Protein AF-A0A352XJC5-F1 (afdb_monomer_lite)

Foldseek 3Di:
DVVLVVLLVQLLVQWDDDPLKIAGPPDPDAQPVRHGGIDNDSVLSSQVSSCCSVVVDDDLVDQGLSVLVSCLPPNLPVDDLDPVVLVVLVVLLVVPVVVQDDPVSQVLLQVLLCVQPNGDPDDVVDDDPSVVSSVSVNSSLVPDDSLLSSLQCLCCVPLVHRNSLSSCCSVVVDDLVRSLCSSCVVDDPPDPVSVVSVNSSVSSVVSSPDDD

pLDDT: mean 85.29, std 9.36, range [51.88, 94.75]

Secondary structure (DSSP, 8-state):
-HHHHHHHHHHHHTEEEETTEEEETT---B-TTS-B-EES-HHHHHHHHHHHHHHSS--TTS-SHHHHHHIIIIITTTS---HHHHHHHHHHHHHHTTT---HHHHHHHHHHHHHHTSS-S--TT----HHHHHHHHHHHHHHS-HHHHHHHHHHHHHH---HHHHHHHHTTSS-HHHHHHHHHTTSPTT-HHHHHHHHHHHHHHHHTT---

Structure (mmCIF, N/CA/C/O backbone):
data_AF-A0A352XJC5-F1
#
_entry.id   AF-A0A352XJC5-F1
#
loop_
_atom_site.group_PDB
_atom_site.id
_atom_site.type_symbol
_atom_site.label_atom_id
_atom_site.label_alt_id
_atom_site.label_comp_id
_atom_site.label_asym_id
_atom_site.label_entity_id
_atom_site.label_seq_id
_atom_site.pdbx_PDB_ins_code
_atom_site.Cartn_x
_atom_site.Cartn_y
_atom_site.Cartn_z
_atom_site.occupancy
_atom_site.B_iso_or_equiv
_atom_site.auth_seq_id
_atom_site.auth_comp_id
_atom_site.auth_asym_id
_atom_site.auth_atom_id
_atom_site.pdbx_PDB_model_num
ATOM 1 N N . MET A 1 1 ? -6.240 -13.655 24.987 1.00 60.62 1 MET A N 1
ATOM 2 C CA . MET A 1 1 ? -7.526 -14.212 24.496 1.00 60.62 1 MET A CA 1
ATOM 3 C C . MET A 1 1 ? -8.765 -13.514 25.071 1.00 60.62 1 MET A C 1
ATOM 5 O O . MET A 1 1 ? -9.579 -13.054 24.283 1.00 60.62 1 MET A O 1
ATOM 9 N N . ARG A 1 2 ? -8.951 -13.415 26.403 1.00 67.94 2 ARG A N 1
ATOM 10 C CA . ARG A 1 2 ? -10.097 -12.676 26.988 1.00 67.94 2 ARG A CA 1
ATOM 11 C C . ARG A 1 2 ? -9.982 -11.159 26.783 1.00 67.94 2 ARG A C 1
ATOM 13 O O . ARG A 1 2 ? -10.934 -10.546 26.322 1.00 67.94 2 ARG A O 1
ATOM 20 N N . GLU A 1 3 ? -8.801 -10.597 27.031 1.00 77.25 3 GLU A N 1
ATOM 21 C CA . GLU A 1 3 ? -8.524 -9.166 26.822 1.00 77.25 3 GLU A CA 1
ATOM 22 C C . GLU A 1 3 ? -8.639 -8.757 25.344 1.00 77.25 3 GLU A C 1
ATOM 24 O O . GLU A 1 3 ? -9.270 -7.752 25.039 1.00 77.25 3 GLU A O 1
ATOM 29 N N . ASP A 1 4 ? -8.131 -9.568 24.409 1.00 79.06 4 ASP A N 1
ATOM 30 C CA . ASP A 1 4 ? -8.225 -9.282 22.964 1.00 79.06 4 ASP A CA 1
ATOM 31 C C . ASP A 1 4 ? -9.678 -9.206 22.482 1.00 79.06 4 ASP A C 1
ATOM 33 O O . ASP A 1 4 ? -10.045 -8.338 21.688 1.00 79.06 4 ASP A O 1
ATOM 37 N N . ARG A 1 5 ? -10.530 -10.099 23.002 1.00 84.94 5 ARG A N 1
ATOM 38 C CA . ARG A 1 5 ? -11.965 -10.093 22.720 1.00 84.94 5 ARG A CA 1
ATOM 39 C C . ARG A 1 5 ? -12.640 -8.849 23.294 1.00 84.94 5 ARG A C 1
ATOM 41 O O . ARG A 1 5 ? -13.434 -8.226 22.595 1.00 84.94 5 ARG A O 1
ATOM 48 N N . GLU A 1 6 ? -12.312 -8.472 24.526 1.00 87.75 6 GLU A N 1
ATOM 49 C CA . GLU A 1 6 ? -12.838 -7.259 25.163 1.00 87.75 6 GLU A CA 1
ATOM 50 C C . GLU A 1 6 ? -12.407 -5.993 24.399 1.00 87.75 6 GLU A C 1
ATOM 52 O O . GLU A 1 6 ? -13.222 -5.095 24.172 1.00 87.75 6 GLU A O 1
ATOM 57 N N . PHE A 1 7 ? -11.160 -5.933 23.916 1.00 88.00 7 PHE A N 1
ATOM 58 C CA . PHE A 1 7 ? -10.689 -4.846 23.055 1.00 88.00 7 PHE A CA 1
ATOM 59 C C . PHE A 1 7 ? -11.434 -4.793 21.723 1.00 88.00 7 PHE A C 1
ATOM 61 O O . PHE A 1 7 ? -11.822 -3.706 21.295 1.00 88.00 7 PHE A O 1
ATOM 68 N N . LEU A 1 8 ? -11.679 -5.941 21.088 1.00 86.69 8 LEU A N 1
ATOM 69 C CA . LEU A 1 8 ? -12.423 -6.012 19.833 1.00 86.69 8 LEU A CA 1
ATOM 70 C C . LEU A 1 8 ? -13.890 -5.593 20.007 1.00 86.69 8 LEU A C 1
ATOM 72 O O . LEU A 1 8 ? -14.404 -4.807 19.215 1.00 86.69 8 LEU A O 1
ATOM 76 N N . GLU A 1 9 ? -14.566 -6.070 21.052 1.00 91.38 9 GLU A N 1
ATOM 77 C CA . GLU A 1 9 ? -15.949 -5.683 21.364 1.00 91.38 9 GLU A CA 1
ATOM 78 C C . GLU A 1 9 ? -16.052 -4.177 21.650 1.00 91.38 9 GLU A C 1
ATOM 80 O O . GLU A 1 9 ? -16.958 -3.500 21.154 1.00 91.38 9 GLU A O 1
ATOM 85 N N . LYS A 1 10 ? -15.071 -3.619 22.369 1.00 90.94 10 LYS A N 1
ATOM 86 C CA . LYS A 1 10 ? -14.973 -2.176 22.603 1.00 90.94 10 LYS A CA 1
ATOM 87 C C . LYS A 1 10 ? -14.666 -1.392 21.323 1.00 90.94 10 LYS A C 1
ATOM 89 O O . LYS A 1 10 ? -15.205 -0.307 21.152 1.00 90.94 10 LYS A O 1
ATOM 94 N N . ALA A 1 11 ? -13.835 -1.910 20.419 1.00 91.25 11 ALA A N 1
ATOM 95 C CA . ALA A 1 11 ? -13.551 -1.273 19.129 1.00 91.25 11 ALA A CA 1
ATOM 96 C C . ALA A 1 11 ? -14.817 -1.176 18.281 1.00 91.25 11 ALA A C 1
ATOM 98 O O . ALA A 1 11 ? -15.155 -0.110 17.771 1.00 91.25 11 ALA A O 1
ATOM 99 N N . ARG A 1 12 ? -15.566 -2.277 18.213 1.00 93.00 12 ARG A N 1
ATOM 100 C CA . ARG A 1 12 ? -16.828 -2.369 17.476 1.00 93.00 12 ARG A CA 1
ATOM 101 C C . ARG A 1 12 ? -17.885 -1.401 17.980 1.00 93.00 12 ARG A C 1
ATOM 103 O O . ARG A 1 12 ? -18.601 -0.827 17.168 1.00 93.00 12 ARG A O 1
ATOM 110 N N . SER A 1 13 ? -17.981 -1.191 19.293 1.00 92.62 13 SER A N 1
ATOM 111 C CA . SER A 1 13 ? -18.982 -0.277 19.857 1.00 92.62 13 SER A CA 1
ATOM 112 C C . SER A 1 13 ? -18.723 1.198 19.523 1.00 92.62 13 SER A C 1
ATOM 114 O O . SER A 1 13 ? -19.675 1.986 19.515 1.00 92.62 13 SER A O 1
ATOM 116 N N . LEU A 1 14 ? -17.474 1.557 19.189 1.00 91.19 14 LEU A N 1
ATOM 117 C CA . LEU A 1 14 ? -17.095 2.892 18.717 1.00 91.19 14 LEU A CA 1
ATOM 118 C C . LEU A 1 14 ? -17.485 3.152 17.258 1.00 91.19 14 LEU A C 1
ATOM 120 O O . LEU A 1 14 ? -17.514 4.311 16.856 1.00 91.19 14 LEU A O 1
ATOM 124 N N . VAL A 1 15 ? -17.755 2.119 16.459 1.00 93.62 15 VAL A N 1
ATOM 125 C CA . VAL A 1 15 ? -18.145 2.284 15.054 1.00 93.62 15 VAL A CA 1
ATOM 126 C C . VAL A 1 15 ? -19.659 2.448 14.973 1.00 93.62 15 VAL A C 1
ATOM 128 O O . VAL A 1 15 ? -20.417 1.571 15.390 1.00 93.62 15 VAL A O 1
ATOM 131 N N . LYS A 1 16 ? -20.105 3.579 14.432 1.00 93.06 16 LYS A N 1
ATOM 132 C CA . LYS A 1 16 ? -21.514 3.876 14.152 1.00 93.06 16 LYS A CA 1
ATOM 133 C C . LYS A 1 16 ? -21.761 3.900 12.661 1.00 93.06 16 LYS A C 1
ATOM 135 O O . LYS A 1 16 ? -20.820 3.923 11.874 1.00 93.06 16 LYS A O 1
ATOM 140 N N . GLU A 1 17 ? -23.032 3.894 12.304 1.00 93.94 17 GLU A N 1
ATOM 141 C CA . GLU A 1 17 ? -23.500 3.931 10.930 1.00 93.94 17 GLU A CA 1
ATOM 142 C C . GLU A 1 17 ? -24.535 5.042 10.775 1.00 93.94 17 GLU A C 1
ATOM 144 O O . GLU A 1 17 ? -25.412 5.207 11.624 1.00 93.94 17 GLU A O 1
ATOM 149 N N . GLU A 1 18 ? -24.412 5.805 9.697 1.00 91.56 18 GLU A N 1
ATOM 150 C CA . GLU A 1 18 ? -25.352 6.846 9.297 1.00 91.56 18 GLU A CA 1
ATOM 151 C C . GLU A 1 18 ? -25.374 6.906 7.767 1.00 91.56 18 GLU A C 1
ATOM 153 O O . GLU A 1 18 ? -24.331 7.068 7.137 1.00 91.56 18 GLU A O 1
ATOM 158 N N . ASN A 1 19 ? -26.556 6.752 7.160 1.00 89.19 19 ASN A N 1
ATOM 159 C CA . ASN A 1 19 ? -26.756 6.795 5.703 1.00 89.19 19 ASN A CA 1
ATOM 160 C C . ASN A 1 19 ? -25.828 5.855 4.898 1.00 89.19 19 ASN A C 1
ATOM 162 O O . ASN A 1 19 ? -25.325 6.241 3.847 1.00 89.19 19 ASN A O 1
ATOM 166 N N . GLY A 1 20 ? -25.575 4.637 5.393 1.00 87.75 20 GLY A N 1
ATOM 167 C CA . GLY A 1 20 ? -24.694 3.657 4.736 1.00 87.75 20 GLY A CA 1
ATOM 168 C C . GLY A 1 20 ? -23.192 3.917 4.911 1.00 87.75 20 GLY A C 1
ATOM 169 O O . GLY A 1 20 ? -22.376 3.143 4.421 1.00 87.75 20 GLY A O 1
ATOM 170 N N . MET A 1 21 ? -22.812 4.970 5.640 1.00 92.00 21 MET A N 1
ATOM 171 C CA . MET A 1 21 ? -21.423 5.280 5.972 1.00 92.00 21 MET A CA 1
ATOM 172 C C . MET A 1 21 ? -21.123 4.911 7.418 1.00 92.00 21 MET A C 1
ATOM 174 O O . MET A 1 21 ? -21.871 5.262 8.334 1.00 92.00 21 MET A O 1
ATOM 178 N N . HIS A 1 22 ? -19.983 4.260 7.642 1.00 93.56 22 HIS A N 1
ATOM 179 C CA . HIS A 1 22 ? -19.485 3.996 8.984 1.00 93.56 22 HIS A CA 1
ATOM 180 C C . HIS A 1 22 ? -18.520 5.082 9.435 1.00 93.56 22 HIS A C 1
ATOM 182 O O . HIS A 1 22 ? -17.698 5.557 8.655 1.00 93.56 22 HIS A O 1
ATOM 188 N N . PHE A 1 23 ? -18.567 5.438 10.714 1.00 92.88 23 PHE A N 1
ATOM 189 C CA . PHE A 1 23 ? -17.675 6.427 11.316 1.00 92.88 23 PHE A CA 1
ATOM 190 C C . PHE A 1 23 ? -17.377 6.092 12.777 1.00 92.88 23 PHE A C 1
ATOM 192 O O . PHE A 1 23 ? -18.089 5.321 13.418 1.00 92.88 23 PHE A O 1
ATOM 199 N N . LEU A 1 24 ? -16.332 6.705 13.331 1.00 88.94 24 LEU A N 1
ATOM 200 C CA . LEU A 1 24 ? -15.981 6.548 14.745 1.00 88.94 24 LEU A CA 1
ATOM 201 C C . LEU A 1 24 ? -16.699 7.579 15.630 1.00 88.94 24 LEU A C 1
ATOM 203 O O . LEU A 1 24 ? -16.545 8.789 15.444 1.00 88.94 24 LEU A O 1
ATOM 207 N N . GLU A 1 25 ? -17.448 7.096 16.622 1.00 79.56 25 GLU A N 1
ATOM 208 C CA . GLU A 1 25 ? -18.148 7.891 17.635 1.00 79.56 25 GLU A CA 1
ATOM 209 C C . GLU A 1 25 ? -17.172 8.702 18.505 1.00 79.56 25 GLU A C 1
ATOM 211 O O . GLU A 1 25 ? -16.076 8.252 18.855 1.00 79.56 25 GLU A O 1
ATOM 216 N N . GLY A 1 26 ? -17.580 9.923 18.870 1.00 66.94 26 GLY A N 1
ATOM 217 C CA . GLY A 1 26 ? -16.809 10.808 19.750 1.00 66.94 26 GLY A CA 1
ATOM 218 C C . GLY A 1 26 ? -15.626 11.526 19.086 1.00 66.94 26 GLY A C 1
ATOM 219 O O . GLY A 1 26 ? -14.734 12.009 19.784 1.00 66.94 26 GLY A O 1
ATOM 220 N N . ASN A 1 27 ? -15.569 11.595 17.752 1.00 57.62 27 ASN A N 1
ATOM 221 C CA . ASN A 1 27 ? -14.424 12.168 17.046 1.00 57.62 27 ASN A CA 1
ATOM 222 C C . ASN A 1 27 ? -14.504 13.692 16.835 1.00 57.62 27 ASN A C 1
ATOM 224 O O . ASN A 1 27 ? -15.182 14.183 15.939 1.00 57.62 27 ASN A O 1
ATOM 228 N N . VAL A 1 28 ? -13.655 14.409 17.579 1.00 60.97 28 VAL A N 1
ATOM 229 C CA . VAL A 1 28 ? -12.971 15.640 17.119 1.00 60.97 28 VAL A CA 1
ATOM 230 C C . VAL A 1 28 ? -11.763 15.288 16.221 1.00 60.97 28 VAL A C 1
ATOM 232 O O . VAL A 1 28 ? -11.196 16.151 15.557 1.00 60.97 28 VAL A O 1
ATOM 235 N N . LEU A 1 29 ? -11.356 14.011 16.191 1.00 71.38 29 LEU A N 1
ATOM 236 C CA . LEU A 1 29 ? -10.218 13.529 15.408 1.00 71.38 29 LEU A CA 1
ATOM 237 C C . LEU A 1 29 ? -10.531 13.562 13.913 1.00 71.38 29 LEU A C 1
ATOM 239 O O . LEU A 1 29 ? -11.513 12.980 13.448 1.00 71.38 29 LEU A O 1
ATOM 243 N N . LYS A 1 30 ? -9.647 14.233 13.184 1.00 84.31 30 LYS A N 1
ATOM 244 C CA . LYS A 1 30 ? -9.679 14.393 11.739 1.00 84.31 30 LYS A CA 1
ATOM 245 C C . LYS A 1 30 ? -8.407 13.808 11.139 1.00 84.31 30 LYS A C 1
ATOM 247 O O . LYS A 1 30 ? -7.395 13.680 11.833 1.00 84.31 30 LYS A O 1
ATOM 252 N N . THR A 1 31 ? -8.457 13.472 9.857 1.00 88.06 31 THR A N 1
ATOM 253 C CA . THR A 1 31 ? -7.236 13.251 9.076 1.00 88.06 31 THR A CA 1
ATOM 254 C C . THR A 1 31 ? -6.408 14.542 9.022 1.00 88.06 31 THR A C 1
ATOM 256 O O . THR A 1 31 ? -6.870 15.607 9.449 1.00 88.06 31 THR A O 1
ATOM 259 N N . GLN A 1 32 ? -5.179 14.481 8.506 1.00 83.44 32 GLN A N 1
ATOM 260 C CA . GLN A 1 32 ? -4.359 15.690 8.355 1.00 83.44 32 GLN A CA 1
ATOM 261 C C . GLN A 1 32 ? -5.012 16.711 7.414 1.00 83.44 32 GLN A C 1
ATOM 263 O O . GLN A 1 32 ? -4.927 17.909 7.672 1.00 83.44 32 GLN A O 1
ATOM 268 N N . GLY A 1 33 ? -5.741 16.243 6.397 1.00 83.69 33 GLY A N 1
ATOM 269 C CA . GLY A 1 33 ? -6.570 17.074 5.523 1.00 83.69 33 GLY A CA 1
ATOM 270 C C . GLY A 1 33 ? -7.836 17.635 6.182 1.00 83.69 33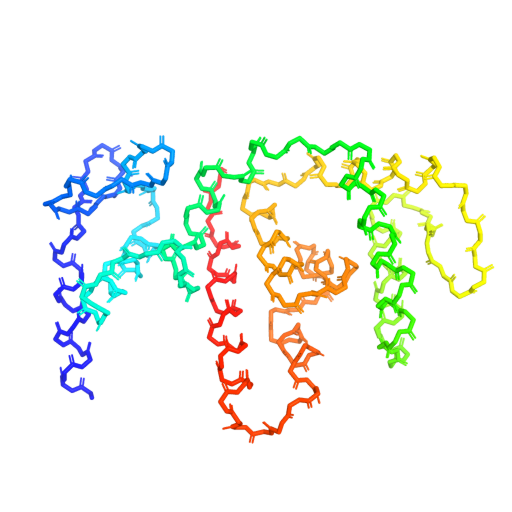 GLY A C 1
ATOM 271 O O . GLY A 1 33 ? -8.616 18.318 5.528 1.00 83.69 33 GLY A O 1
ATOM 272 N N . GLY A 1 34 ? -8.080 17.360 7.467 1.00 87.25 34 GLY A N 1
ATOM 273 C CA . GLY A 1 34 ? -9.252 17.857 8.184 1.00 87.25 34 GLY A CA 1
ATOM 274 C C . GLY A 1 34 ? -10.536 17.060 7.924 1.00 87.25 34 GLY A C 1
ATOM 275 O O . GLY A 1 34 ? -11.609 17.490 8.361 1.00 87.25 34 GLY A O 1
ATOM 276 N N . HIS A 1 35 ? -10.446 15.904 7.259 1.00 88.44 35 HIS A N 1
ATOM 277 C CA . HIS A 1 35 ? -11.595 15.053 6.963 1.00 88.44 35 HIS A CA 1
ATOM 278 C C . HIS A 1 35 ? -12.011 14.221 8.174 1.00 88.44 35 HIS A C 1
ATOM 280 O O . HIS A 1 35 ? -11.190 13.827 9.005 1.00 88.44 35 HIS A O 1
ATOM 286 N N . ARG A 1 36 ? -13.308 13.921 8.258 1.00 89.25 36 ARG A N 1
ATOM 287 C CA . ARG A 1 36 ? -13.828 12.939 9.210 1.00 89.25 36 ARG A CA 1
ATOM 288 C C . ARG A 1 36 ? -13.295 11.545 8.862 1.00 89.25 36 ARG A C 1
ATOM 290 O O . ARG A 1 36 ? -13.012 11.233 7.706 1.00 89.25 36 ARG A O 1
ATOM 297 N N . ILE A 1 37 ? -13.133 10.715 9.887 1.00 91.38 37 ILE A N 1
ATOM 298 C CA . ILE A 1 37 ? -12.771 9.304 9.726 1.00 91.38 37 ILE A CA 1
ATOM 299 C C . ILE A 1 37 ? -14.063 8.526 9.465 1.00 91.38 37 ILE A C 1
ATOM 301 O O . ILE A 1 37 ? -14.800 8.235 10.412 1.00 91.38 37 ILE A O 1
ATOM 305 N N . GLU A 1 38 ? -14.345 8.248 8.193 1.00 92.62 38 GLU A N 1
ATOM 306 C CA . GLU A 1 38 ? -15.551 7.557 7.740 1.00 92.62 38 GLU A CA 1
ATOM 307 C C . GLU A 1 38 ? -15.322 6.800 6.421 1.00 92.62 38 GLU A C 1
ATOM 309 O O . GLU A 1 38 ? -14.504 7.198 5.593 1.00 92.62 38 GLU A O 1
ATOM 314 N N . HIS A 1 39 ? -16.031 5.690 6.231 1.00 93.00 39 HIS A N 1
ATOM 315 C CA . HIS A 1 39 ? -15.963 4.842 5.037 1.00 93.00 39 HIS A CA 1
ATOM 316 C C . HIS A 1 39 ? -17.166 3.895 4.998 1.00 93.00 39 HIS A C 1
ATOM 318 O O . HIS A 1 39 ? -17.696 3.514 6.039 1.00 93.00 39 HIS A O 1
ATOM 324 N N . GLU A 1 40 ? -17.519 3.415 3.812 1.00 92.62 40 GLU A N 1
ATOM 325 C CA . GLU A 1 40 ? -18.505 2.340 3.609 1.00 92.62 40 GLU A CA 1
ATOM 326 C C . GLU A 1 40 ? -18.049 0.984 4.183 1.00 92.62 40 GLU A C 1
ATOM 328 O O . GLU A 1 40 ? -18.852 0.092 4.428 1.00 92.62 40 GLU A O 1
ATOM 333 N N . SER A 1 41 ? -16.747 0.807 4.444 1.00 92.31 41 SER A N 1
ATOM 334 C CA . SER A 1 41 ? -16.201 -0.463 4.924 1.00 92.31 41 SER A CA 1
ATOM 335 C C . SER A 1 41 ? -16.176 -0.468 6.441 1.00 92.31 41 SER A C 1
ATOM 337 O O . SER A 1 41 ? -15.269 0.084 7.070 1.00 92.31 41 SER A O 1
ATOM 339 N N . ARG A 1 42 ? -17.151 -1.146 7.048 1.00 91.88 42 ARG A N 1
ATOM 340 C CA . ARG A 1 42 ? -17.183 -1.349 8.500 1.00 91.88 42 ARG A CA 1
ATOM 341 C C . ARG A 1 42 ? -15.889 -1.964 9.026 1.00 91.88 42 ARG A C 1
ATOM 343 O O . ARG A 1 42 ? -15.391 -1.530 10.059 1.00 91.88 42 ARG A O 1
ATOM 350 N N . ALA A 1 43 ? -15.331 -2.939 8.307 1.00 91.06 43 ALA A N 1
ATOM 351 C CA . ALA A 1 43 ? -14.101 -3.624 8.698 1.00 91.06 43 ALA A CA 1
ATOM 352 C C . ALA A 1 43 ? -12.913 -2.656 8.814 1.00 91.06 43 ALA A C 1
ATOM 354 O O . ALA A 1 43 ? -12.147 -2.734 9.775 1.00 91.06 43 ALA A O 1
ATOM 355 N N . LEU A 1 44 ? -12.798 -1.697 7.889 1.00 92.94 44 LEU A N 1
ATOM 356 C CA . LEU A 1 44 ? -11.770 -0.658 7.945 1.00 92.94 44 LEU A CA 1
ATOM 357 C C . LEU A 1 44 ? -11.935 0.229 9.186 1.00 92.94 44 LEU A C 1
ATOM 359 O O . LEU A 1 44 ? -10.962 0.494 9.892 1.00 92.94 44 LEU A O 1
ATOM 363 N N . LEU A 1 45 ? -13.165 0.651 9.496 1.00 93.62 45 LEU A N 1
ATOM 364 C CA . LEU A 1 45 ? -13.425 1.475 10.679 1.00 93.62 45 LEU A CA 1
ATOM 365 C C . LEU A 1 45 ? -13.212 0.700 11.979 1.00 93.62 45 LEU A C 1
ATOM 367 O O . LEU A 1 45 ? -12.675 1.264 12.929 1.00 93.62 45 LEU A O 1
ATOM 371 N N . GLU A 1 46 ? -13.581 -0.580 12.029 1.00 92.81 46 GLU A N 1
ATOM 372 C CA . GLU A 1 46 ? -13.305 -1.451 13.175 1.00 92.81 46 GLU A CA 1
ATOM 373 C C . GLU A 1 46 ? -11.7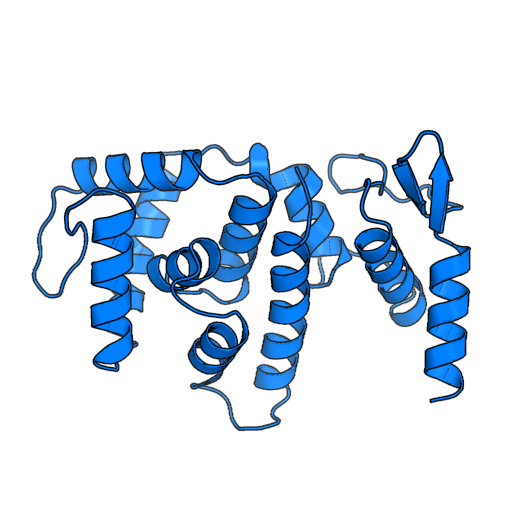97 -1.623 13.393 1.00 92.81 46 GLU A C 1
ATOM 375 O O . GLU A 1 46 ? -11.341 -1.542 14.533 1.00 92.81 46 GLU A O 1
ATOM 380 N N . ALA A 1 47 ? -11.008 -1.770 12.324 1.00 92.00 47 ALA A N 1
ATOM 381 C CA . ALA A 1 47 ? -9.551 -1.841 12.418 1.00 92.00 47 ALA A CA 1
ATOM 382 C C . ALA A 1 47 ? -8.947 -0.538 12.975 1.00 92.00 47 ALA A C 1
ATOM 384 O O . ALA A 1 47 ? -8.122 -0.578 13.890 1.00 92.00 47 ALA A O 1
ATOM 385 N N . ILE A 1 48 ? -9.399 0.628 12.497 1.00 93.00 48 ILE A N 1
ATOM 386 C CA . ILE A 1 48 ? -8.952 1.934 13.018 1.00 93.00 48 ILE A CA 1
ATOM 387 C C . ILE A 1 48 ? -9.401 2.130 14.477 1.00 93.00 48 ILE A C 1
ATOM 389 O O . ILE A 1 48 ? -8.638 2.634 15.304 1.00 93.00 48 ILE A O 1
ATOM 393 N N . ALA A 1 49 ? -10.624 1.719 14.830 1.00 92.31 49 ALA A N 1
ATOM 394 C CA . ALA A 1 49 ? -11.113 1.748 16.209 1.00 92.31 49 ALA A CA 1
ATOM 395 C C . ALA A 1 49 ? -10.256 0.872 17.129 1.00 92.31 49 ALA A C 1
ATOM 397 O O . ALA A 1 49 ? -9.948 1.264 18.257 1.00 92.31 49 ALA A O 1
ATOM 398 N N . PHE A 1 50 ? -9.864 -0.305 16.641 1.00 91.62 50 PHE A N 1
ATOM 399 C CA . PHE A 1 50 ? -9.019 -1.234 17.371 1.00 91.62 50 PHE A CA 1
ATOM 400 C C . PHE A 1 50 ? -7.636 -0.633 17.621 1.00 91.62 50 PHE A C 1
ATOM 402 O O . PHE A 1 50 ? -7.191 -0.615 18.768 1.00 91.62 50 PHE A O 1
ATOM 409 N N . GLU A 1 51 ? -7.004 -0.037 16.601 1.00 90.88 51 GLU A N 1
ATOM 410 C CA . GLU A 1 51 ? -5.754 0.716 16.773 1.00 90.88 51 GLU A CA 1
ATOM 411 C C . GLU A 1 51 ? -5.912 1.819 17.830 1.00 90.88 51 GLU A C 1
ATOM 413 O O . GLU A 1 51 ? -5.106 1.915 18.751 1.00 90.88 51 GLU A O 1
ATOM 418 N N . LYS A 1 52 ? -6.991 2.612 17.771 1.00 89.88 52 LYS A N 1
ATOM 419 C CA . LYS A 1 52 ? -7.257 3.688 18.744 1.00 89.88 52 LYS A CA 1
ATOM 420 C C . LYS A 1 52 ? -7.297 3.174 20.183 1.00 89.88 52 LYS A C 1
ATOM 422 O O . LYS A 1 52 ? -6.836 3.866 21.091 1.00 89.88 52 LYS A O 1
ATOM 427 N N . ILE A 1 53 ? -7.875 1.998 20.407 1.00 89.50 53 ILE A N 1
ATOM 428 C CA . ILE A 1 53 ? -8.005 1.408 21.741 1.00 89.50 53 ILE A CA 1
ATOM 429 C C . ILE A 1 53 ? -6.671 0.859 22.241 1.00 89.50 53 ILE A C 1
ATOM 431 O O . ILE A 1 53 ? -6.336 1.080 23.406 1.00 89.50 53 ILE A O 1
ATOM 435 N N . THR A 1 54 ? -5.915 0.177 21.382 1.00 87.69 54 THR A N 1
ATOM 436 C CA . THR A 1 54 ? -4.658 -0.476 21.767 1.00 87.69 54 THR A CA 1
ATOM 437 C C . THR A 1 54 ? -3.525 0.528 21.959 1.00 87.69 54 THR A C 1
ATOM 439 O O . THR A 1 54 ? -2.796 0.453 22.945 1.00 87.69 54 THR A O 1
ATOM 442 N N . THR A 1 55 ? -3.415 1.532 21.086 1.00 84.12 55 THR A N 1
ATOM 443 C CA . THR A 1 55 ? -2.355 2.555 21.153 1.00 84.12 55 THR A CA 1
ATOM 444 C C . THR A 1 55 ? -2.740 3.762 22.007 1.00 84.12 55 THR A C 1
ATOM 446 O O . THR A 1 55 ? -1.893 4.591 22.345 1.00 84.12 55 THR A O 1
ATOM 449 N N . LYS A 1 56 ? -4.029 3.895 22.354 1.00 80.69 56 LYS A N 1
ATOM 450 C CA . LYS A 1 56 ? -4.651 5.052 23.028 1.00 80.69 56 LYS A CA 1
ATOM 451 C C . LYS A 1 56 ? -4.573 6.369 22.241 1.00 80.69 56 LYS A C 1
ATOM 453 O O . LYS A 1 56 ? -5.127 7.369 22.705 1.00 80.69 56 LYS A O 1
ATOM 458 N N . ARG A 1 57 ? -3.895 6.413 21.086 1.00 80.62 57 ARG A N 1
ATOM 459 C CA . ARG A 1 57 ? -3.725 7.604 20.240 1.00 80.62 57 ARG A CA 1
ATOM 460 C C . ARG A 1 57 ? -3.538 7.214 18.777 1.00 80.62 57 ARG A C 1
ATOM 462 O O . ARG A 1 57 ? -2.558 6.570 18.428 1.00 80.62 57 ARG A O 1
ATOM 469 N N . LEU A 1 58 ? -4.422 7.716 17.920 1.00 87.12 58 LEU A N 1
ATOM 470 C CA . LEU A 1 58 ? -4.246 7.640 16.472 1.00 87.12 58 LEU A CA 1
ATOM 471 C C . LEU A 1 58 ? -3.237 8.694 16.009 1.00 87.12 58 LEU A C 1
ATOM 473 O O . LEU A 1 58 ? -3.328 9.861 16.396 1.00 87.12 58 LEU A O 1
ATOM 477 N N . SER A 1 59 ? -2.277 8.289 15.183 1.00 85.62 59 SER A N 1
ATOM 478 C CA . SER A 1 59 ? -1.242 9.176 14.656 1.00 85.62 59 SER A CA 1
ATOM 479 C C . SER A 1 59 ? -0.873 8.771 13.241 1.00 85.62 59 SER A C 1
ATOM 481 O O . SER A 1 59 ? -0.454 7.646 13.017 1.00 85.62 59 SER A O 1
ATOM 483 N N . ALA A 1 60 ? -0.929 9.714 12.302 1.00 85.25 60 ALA A N 1
ATOM 484 C CA . ALA A 1 60 ? -0.410 9.492 10.953 1.00 85.25 60 ALA A CA 1
ATOM 485 C C . ALA A 1 60 ? 1.134 9.446 10.903 1.00 85.25 60 ALA A C 1
ATOM 487 O O . ALA A 1 60 ? 1.700 9.123 9.867 1.00 85.25 60 ALA A O 1
ATOM 488 N N . LYS A 1 61 ? 1.824 9.789 12.006 1.00 83.00 61 LYS A N 1
ATOM 489 C CA . LYS A 1 61 ? 3.297 9.756 12.093 1.00 83.00 61 LYS A CA 1
ATOM 490 C C . LYS A 1 61 ? 3.855 8.361 12.362 1.00 83.00 61 LYS A C 1
ATOM 492 O O . LYS A 1 61 ? 5.028 8.129 12.099 1.00 83.00 61 LYS A O 1
ATOM 497 N N . TYR A 1 62 ? 3.049 7.482 12.952 1.00 83.06 62 TYR A N 1
ATOM 498 C CA . TYR A 1 62 ? 3.438 6.104 13.224 1.00 83.06 62 TYR A CA 1
ATOM 499 C C . TYR A 1 62 ? 2.679 5.211 12.265 1.00 83.06 62 TYR A C 1
ATOM 501 O O . TYR A 1 62 ? 1.487 5.421 12.051 1.00 83.06 62 TYR A O 1
ATOM 509 N N . PHE A 1 63 ? 3.378 4.247 11.677 1.00 82.75 63 PHE A N 1
ATOM 510 C CA . PHE A 1 63 ? 2.749 3.389 10.696 1.00 82.75 63 PHE A CA 1
ATOM 511 C C . PHE A 1 63 ? 1.728 2.461 11.361 1.00 82.75 63 PHE A C 1
ATOM 513 O O . PHE A 1 63 ? 2.057 1.684 12.258 1.00 82.75 63 PHE A O 1
ATOM 520 N N . GLY A 1 64 ? 0.484 2.570 10.911 1.00 88.81 64 GLY A N 1
ATOM 521 C CA . GLY A 1 64 ? -0.675 1.836 11.394 1.00 88.81 64 GLY A CA 1
ATOM 522 C C . GLY A 1 64 ? -1.798 1.865 10.361 1.00 88.81 64 GLY A C 1
ATOM 523 O O . GLY A 1 64 ? -1.672 2.463 9.285 1.00 88.81 64 GLY A O 1
ATOM 524 N N . ILE A 1 65 ? -2.932 1.253 10.685 1.00 91.94 65 ILE A N 1
ATOM 525 C CA . ILE A 1 65 ? -4.087 1.281 9.790 1.00 91.94 65 ILE A CA 1
ATOM 526 C C . ILE A 1 65 ? -4.653 2.700 9.659 1.00 91.94 65 ILE A C 1
ATOM 528 O O . ILE A 1 65 ? -5.102 3.091 8.582 1.00 91.94 65 ILE A O 1
ATOM 532 N N . PHE A 1 66 ? -4.565 3.524 10.709 1.00 92.19 66 PHE A N 1
ATOM 533 C CA . PHE A 1 66 ? -4.983 4.921 10.627 1.00 92.19 66 PHE A CA 1
ATOM 534 C C . PHE A 1 66 ? -4.097 5.754 9.696 1.00 92.19 66 PHE A C 1
ATOM 536 O O . PHE A 1 66 ? -4.624 6.556 8.923 1.00 92.19 66 PHE A O 1
ATOM 543 N N . SER A 1 67 ? -2.771 5.572 9.726 1.00 90.56 67 SER A N 1
ATOM 544 C CA . SER A 1 67 ? -1.882 6.277 8.794 1.00 90.56 67 SER A CA 1
ATOM 545 C C . SER A 1 67 ? -2.149 5.842 7.353 1.00 90.56 67 SER A C 1
ATOM 547 O O . SER A 1 67 ? -2.235 6.692 6.473 1.00 90.56 67 SER A O 1
ATOM 549 N N . ALA A 1 68 ? -2.372 4.543 7.122 1.00 92.25 68 ALA A N 1
ATOM 550 C CA . ALA A 1 68 ? -2.736 4.016 5.810 1.00 92.25 68 ALA A CA 1
ATOM 551 C C . ALA A 1 68 ? -4.088 4.567 5.316 1.00 92.25 68 ALA A C 1
ATOM 553 O O . ALA A 1 68 ? -4.215 4.960 4.157 1.00 92.25 68 ALA A O 1
ATOM 554 N N . TYR A 1 69 ? -5.077 4.701 6.207 1.00 93.38 69 TYR A N 1
ATOM 555 C CA . TYR A 1 69 ? -6.343 5.370 5.898 1.00 93.38 69 TYR A CA 1
ATOM 556 C C . TYR A 1 69 ? -6.143 6.850 5.550 1.00 93.38 69 TYR A C 1
ATOM 558 O O . TYR A 1 69 ? -6.774 7.348 4.622 1.00 93.38 69 TYR A O 1
ATOM 566 N N . CYS A 1 70 ? -5.248 7.559 6.246 1.00 91.69 70 CYS A N 1
ATOM 567 C CA . CYS A 1 70 ? -4.904 8.936 5.883 1.00 91.69 70 CYS A CA 1
ATOM 568 C C . CYS A 1 70 ? -4.302 9.002 4.473 1.00 91.69 70 CYS A C 1
ATOM 570 O O . CYS A 1 70 ? -4.682 9.881 3.704 1.00 91.69 70 CYS A O 1
ATOM 572 N N . THR A 1 71 ? -3.432 8.056 4.101 1.00 91.00 71 THR A N 1
ATOM 573 C CA . THR A 1 71 ? -2.915 7.949 2.728 1.00 91.00 71 THR A CA 1
ATOM 574 C C . THR A 1 71 ? -4.051 7.749 1.729 1.00 91.00 71 THR A C 1
ATOM 576 O O . THR A 1 71 ? -4.142 8.500 0.762 1.00 91.00 71 THR A O 1
ATOM 579 N N . TYR A 1 72 ? -4.957 6.805 1.983 1.00 92.38 72 TYR A N 1
ATOM 580 C CA . TYR A 1 72 ? -6.118 6.558 1.127 1.00 92.38 72 TYR A CA 1
ATOM 581 C C . TYR A 1 72 ? -7.006 7.796 0.960 1.00 92.38 72 TYR A C 1
ATOM 583 O O . TYR A 1 72 ? -7.401 8.146 -0.153 1.00 92.38 72 TYR A O 1
ATOM 591 N N . ARG A 1 73 ? -7.316 8.474 2.070 1.00 91.25 73 ARG A N 1
ATOM 592 C CA . ARG A 1 73 ? -8.278 9.576 2.099 1.00 91.25 73 ARG A CA 1
ATOM 593 C C . ARG A 1 73 ? -7.711 10.883 1.554 1.00 91.25 73 ARG A C 1
ATOM 595 O O . ARG A 1 73 ? -8.404 11.563 0.803 1.00 91.25 73 ARG A O 1
ATOM 602 N N . ASP A 1 74 ? -6.495 11.237 1.958 1.00 87.81 74 ASP A N 1
ATOM 603 C CA . ASP A 1 74 ? -5.932 12.570 1.728 1.00 87.81 74 ASP A CA 1
ATOM 604 C C . ASP A 1 74 ? -4.876 12.585 0.616 1.00 87.81 74 ASP A C 1
ATOM 606 O O . ASP A 1 74 ? -4.671 13.626 -0.006 1.00 87.81 74 ASP A O 1
ATOM 610 N N . PHE A 1 75 ? -4.190 11.464 0.363 1.00 82.31 75 PHE A N 1
ATOM 611 C CA . PHE A 1 75 ? -2.976 11.444 -0.461 1.00 82.31 75 PHE A CA 1
ATOM 612 C C . PHE A 1 75 ? -3.147 10.723 -1.803 1.00 82.31 75 PHE A C 1
ATOM 614 O O . PHE A 1 75 ? -2.716 11.231 -2.832 1.00 82.31 75 PHE A O 1
ATOM 621 N N . ALA A 1 76 ? -3.831 9.577 -1.826 1.00 76.25 76 ALA A N 1
ATOM 622 C CA . ALA A 1 76 ? -3.842 8.668 -2.972 1.00 76.25 76 ALA A CA 1
ATOM 623 C C . ALA A 1 76 ? -4.294 9.316 -4.289 1.00 76.25 76 ALA A C 1
ATOM 625 O O . ALA A 1 76 ? -3.792 8.948 -5.345 1.00 76.25 76 ALA A O 1
ATOM 626 N N . LEU A 1 77 ? -5.203 10.294 -4.245 1.00 70.75 77 LEU A N 1
ATOM 627 C CA . LEU A 1 77 ? -5.628 11.042 -5.436 1.00 70.75 77 LEU A CA 1
ATOM 628 C C . LEU A 1 77 ? -5.078 12.468 -5.522 1.00 70.75 77 LEU A C 1
ATOM 630 O O . LEU A 1 77 ? -5.228 13.092 -6.566 1.00 70.75 77 LEU A O 1
ATOM 634 N N . SER A 1 78 ? -4.466 12.989 -4.458 1.00 66.81 78 SER A N 1
ATOM 635 C CA . SER A 1 78 ? -3.909 14.347 -4.455 1.00 66.81 78 SER A CA 1
ATOM 636 C C . SER A 1 78 ? -2.466 14.394 -4.946 1.00 66.81 78 SER A C 1
ATOM 638 O O . SER A 1 78 ? -1.998 15.454 -5.351 1.00 66.81 78 SER A O 1
ATOM 640 N N . THR A 1 79 ? -1.753 13.263 -4.950 1.00 66.06 79 THR A N 1
ATOM 641 C CA . THR A 1 79 ? -0.422 13.194 -5.552 1.00 66.06 79 THR A CA 1
ATOM 642 C C . THR A 1 79 ? -0.543 13.384 -7.062 1.00 66.06 79 THR A C 1
ATOM 644 O O . THR A 1 79 ? -1.061 12.520 -7.769 1.00 66.06 79 THR A O 1
ATOM 647 N N . GLU A 1 80 ? -0.055 14.497 -7.590 1.00 73.75 80 GLU A N 1
ATOM 648 C CA . GLU A 1 80 ? 0.155 14.620 -9.030 1.00 73.75 80 GLU A CA 1
ATOM 649 C C . GLU A 1 80 ? 1.311 13.697 -9.442 1.00 73.75 80 GLU A C 1
ATOM 651 O O . GLU A 1 80 ? 2.361 13.671 -8.795 1.00 73.75 80 GLU A O 1
ATOM 656 N N . LEU A 1 81 ? 1.124 12.915 -10.511 1.00 80.12 81 LEU A N 1
ATOM 657 C CA . LEU A 1 81 ? 2.195 12.120 -11.126 1.00 80.12 81 LEU A CA 1
ATOM 658 C C . LEU A 1 81 ? 3.102 13.052 -11.934 1.00 80.12 81 LEU A C 1
ATOM 660 O O . LEU A 1 81 ? 3.100 13.034 -13.161 1.00 80.12 81 LEU A O 1
ATOM 664 N N . THR A 1 82 ? 3.817 13.930 -11.237 1.00 84.81 82 THR A N 1
ATOM 665 C CA . THR A 1 82 ? 4.753 14.854 -11.875 1.00 84.81 82 THR A CA 1
ATOM 666 C C . THR A 1 82 ? 5.918 14.087 -12.493 1.00 84.81 82 THR A C 1
ATOM 668 O O . THR A 1 82 ? 6.264 12.988 -12.049 1.00 84.81 82 THR A O 1
ATOM 671 N N . ASP A 1 83 ? 6.574 14.696 -13.480 1.00 85.00 83 ASP A N 1
ATOM 672 C CA . ASP A 1 83 ? 7.776 14.134 -14.101 1.00 85.00 83 ASP A CA 1
ATOM 673 C C . ASP A 1 83 ? 8.851 13.766 -13.070 1.00 85.00 83 ASP A C 1
ATOM 675 O O . ASP A 1 83 ? 9.494 12.732 -13.209 1.00 85.00 83 ASP A O 1
ATOM 679 N N . VAL A 1 84 ? 8.990 14.560 -12.001 1.00 86.06 84 VAL A N 1
ATOM 680 C CA . VAL A 1 84 ? 9.943 14.303 -10.910 1.00 86.06 84 VAL A CA 1
ATOM 681 C C . VAL A 1 84 ? 9.619 12.994 -10.190 1.00 86.06 84 VAL A C 1
ATOM 683 O O . VAL A 1 84 ? 10.501 12.161 -10.011 1.00 86.06 84 VAL A O 1
ATOM 686 N N . VAL A 1 85 ? 8.352 12.778 -9.824 1.00 85.69 85 VAL A N 1
ATOM 687 C CA . VAL A 1 85 ? 7.917 11.545 -9.145 1.00 85.69 85 VAL A CA 1
ATOM 688 C C . VAL A 1 85 ? 8.114 10.330 -10.050 1.00 85.69 85 VAL A C 1
ATOM 690 O O . VAL A 1 85 ? 8.569 9.279 -9.601 1.00 85.69 85 VAL A O 1
ATOM 693 N N . LEU A 1 86 ? 7.784 10.458 -11.335 1.00 87.56 86 LEU A N 1
ATOM 694 C CA . LEU A 1 86 ? 7.956 9.371 -12.296 1.00 87.56 86 LEU A CA 1
ATOM 695 C C . LEU A 1 86 ? 9.436 9.044 -12.517 1.00 87.56 86 LEU A C 1
ATOM 697 O O . LEU A 1 86 ? 9.794 7.870 -12.570 1.00 87.56 86 LEU A O 1
ATOM 701 N N . ASP A 1 87 ? 10.298 10.056 -12.588 1.00 85.88 87 ASP A N 1
ATOM 702 C CA . ASP A 1 87 ? 11.743 9.866 -12.700 1.00 85.88 87 ASP A CA 1
ATOM 703 C C . ASP A 1 87 ? 12.317 9.181 -11.458 1.00 85.88 87 ASP A C 1
ATOM 705 O O . ASP A 1 87 ? 13.104 8.246 -11.589 1.00 85.88 87 ASP A O 1
ATOM 709 N N . GLU A 1 88 ? 11.878 9.560 -10.256 1.00 86.38 88 GLU A N 1
ATOM 710 C CA . GLU A 1 88 ? 12.261 8.870 -9.021 1.00 86.38 88 GLU A CA 1
ATOM 711 C C . GLU A 1 88 ? 11.851 7.390 -9.053 1.00 86.38 88 GLU A C 1
ATOM 713 O O . GLU A 1 88 ? 12.664 6.511 -8.756 1.00 86.38 88 GLU A O 1
ATOM 718 N N . LEU A 1 89 ? 10.625 7.078 -9.488 1.00 86.19 89 LEU A N 1
ATOM 719 C CA . LEU A 1 89 ? 10.174 5.693 -9.648 1.00 86.19 89 LEU A CA 1
ATOM 720 C C . LEU A 1 89 ? 11.027 4.932 -10.679 1.00 86.19 89 LEU A C 1
ATOM 722 O O . LEU A 1 89 ? 11.437 3.798 -10.415 1.00 86.19 89 LEU A O 1
ATOM 726 N N . LEU A 1 90 ? 11.364 5.552 -11.811 1.00 83.69 90 LEU A N 1
ATOM 727 C CA . LEU A 1 90 ? 12.238 4.972 -12.836 1.00 83.69 90 LEU A CA 1
ATOM 728 C C . LEU A 1 90 ? 13.678 4.753 -12.345 1.00 83.69 90 LEU A C 1
ATOM 730 O O . LEU A 1 90 ? 14.310 3.756 -12.698 1.00 83.69 90 LEU A O 1
ATOM 734 N N . GLU A 1 91 ? 14.211 5.631 -11.500 1.00 80.50 91 GLU A N 1
ATOM 735 C CA . GLU A 1 91 ? 15.523 5.425 -10.884 1.00 80.50 91 GLU A CA 1
ATOM 736 C C . GLU A 1 91 ? 15.483 4.288 -9.856 1.00 80.50 91 GLU A C 1
ATOM 738 O O . GLU A 1 91 ? 16.360 3.415 -9.853 1.00 80.50 91 GLU A O 1
ATOM 743 N N . THR A 1 92 ? 14.425 4.199 -9.039 1.00 76.38 92 THR A N 1
ATOM 744 C CA . THR A 1 92 ? 14.267 3.058 -8.120 1.00 76.38 92 THR A CA 1
ATOM 745 C C . THR A 1 92 ? 14.146 1.731 -8.867 1.00 76.38 92 THR A C 1
ATOM 747 O O . THR A 1 92 ? 14.681 0.725 -8.394 1.00 76.38 92 THR A O 1
ATOM 750 N N . LEU A 1 93 ? 13.527 1.723 -10.054 1.00 75.19 93 LEU A N 1
ATOM 751 C CA . LEU A 1 93 ? 13.484 0.560 -10.938 1.00 75.19 93 LEU A CA 1
ATOM 752 C C . LEU A 1 93 ? 14.888 0.083 -11.313 1.00 75.19 93 LEU A C 1
ATOM 754 O O . LEU A 1 93 ? 15.170 -1.110 -11.183 1.00 75.19 93 LEU A O 1
ATOM 758 N N . LYS A 1 94 ? 15.778 0.990 -11.732 1.00 69.00 94 LYS A N 1
ATOM 759 C CA . LYS A 1 94 ? 17.157 0.649 -12.121 1.00 69.00 94 LYS A CA 1
ATOM 760 C C . LYS A 1 94 ? 17.957 0.069 -10.957 1.00 69.00 94 LYS A C 1
ATOM 762 O O . LYS A 1 94 ? 18.702 -0.891 -11.143 1.00 69.00 94 LYS A O 1
ATOM 767 N N . ILE A 1 95 ? 17.801 0.636 -9.763 1.00 62.94 95 ILE A N 1
ATOM 768 C CA . ILE A 1 95 ? 18.586 0.248 -8.585 1.00 62.94 95 ILE A CA 1
ATOM 769 C C . ILE A 1 95 ? 18.073 -1.070 -7.994 1.00 62.94 95 ILE A C 1
ATOM 771 O O . ILE A 1 95 ? 18.849 -1.992 -7.745 1.00 62.94 95 ILE A O 1
ATOM 775 N N . LYS A 1 96 ? 16.761 -1.177 -7.767 1.00 64.25 96 LYS A N 1
ATOM 776 C CA . LYS A 1 96 ? 16.177 -2.252 -6.951 1.00 64.25 96 LYS A CA 1
ATOM 777 C C . LYS A 1 96 ? 15.811 -3.484 -7.755 1.00 64.25 96 LYS A C 1
ATOM 779 O O . LYS A 1 96 ? 16.020 -4.597 -7.277 1.00 64.25 96 LYS A O 1
ATOM 784 N N . SER A 1 97 ? 15.338 -3.307 -8.987 1.00 57.38 97 SER A N 1
ATOM 785 C CA . SER A 1 97 ? 14.971 -4.451 -9.823 1.00 57.38 97 SER A CA 1
ATOM 786 C C . SER A 1 97 ? 16.199 -5.284 -10.184 1.00 57.38 97 SER A C 1
ATOM 788 O O . SER A 1 97 ? 16.058 -6.487 -10.337 1.00 57.38 97 SER A O 1
ATOM 790 N N . ASN A 1 98 ? 17.402 -4.695 -10.231 1.00 55.22 98 ASN A N 1
ATOM 791 C CA . ASN A 1 98 ? 18.670 -5.405 -10.453 1.00 55.22 98 ASN A CA 1
ATOM 792 C C . ASN A 1 98 ? 19.196 -6.153 -9.213 1.00 55.22 98 ASN A C 1
ATOM 794 O O . ASN A 1 98 ? 19.958 -7.106 -9.359 1.00 55.22 98 ASN A O 1
ATOM 798 N N . ALA A 1 99 ? 18.800 -5.744 -8.004 1.00 51.88 99 ALA A N 1
ATOM 799 C CA . ALA A 1 99 ? 19.347 -6.266 -6.751 1.00 51.88 99 ALA A CA 1
ATOM 800 C C . ALA A 1 99 ? 18.657 -7.552 -6.248 1.00 51.88 99 ALA A C 1
ATOM 802 O O . ALA A 1 99 ? 19.211 -8.231 -5.391 1.00 51.88 99 ALA A O 1
ATOM 803 N N . HIS A 1 100 ? 17.454 -7.880 -6.734 1.00 54.31 100 HIS A N 1
ATOM 804 C CA . HIS A 1 100 ? 16.605 -8.959 -6.197 1.00 54.31 100 HIS A CA 1
ATOM 805 C C . HIS A 1 100 ? 16.135 -9.900 -7.307 1.00 54.31 100 HIS A C 1
ATOM 807 O O . HIS A 1 100 ? 14.989 -9.830 -7.744 1.00 54.31 100 HIS A O 1
ATOM 813 N N . GLN A 1 101 ? 17.015 -10.754 -7.831 1.00 59.34 101 GLN A N 1
ATOM 814 C CA . GLN A 1 101 ? 16.663 -11.534 -9.018 1.00 59.34 101 GLN A CA 1
ATOM 815 C C . GLN A 1 101 ? 16.908 -13.028 -8.843 1.00 59.34 101 GLN A C 1
ATOM 817 O O . GLN A 1 101 ? 17.838 -13.597 -9.416 1.00 59.34 101 GLN A O 1
ATOM 822 N N . SER A 1 102 ? 15.988 -13.683 -8.131 1.00 66.19 102 SER A N 1
ATOM 823 C CA . SER A 1 102 ? 15.648 -15.050 -8.519 1.00 66.19 102 SER A CA 1
ATOM 824 C C . SER A 1 102 ? 15.086 -15.015 -9.956 1.00 66.19 102 SER A C 1
ATOM 826 O O . SER A 1 102 ? 14.432 -14.035 -10.334 1.00 66.19 102 SER A O 1
ATOM 828 N N . PRO A 1 103 ? 15.332 -16.039 -10.792 1.00 65.75 103 PRO A N 1
ATOM 829 C CA . PRO A 1 103 ? 14.779 -16.092 -12.147 1.00 65.75 103 PRO A CA 1
ATOM 830 C C . PRO A 1 103 ? 13.256 -15.875 -12.194 1.00 65.75 103 PRO A C 1
ATOM 832 O O . PRO A 1 103 ? 12.778 -15.142 -13.052 1.00 65.75 103 PRO A O 1
ATOM 835 N N . GLY A 1 104 ? 12.515 -16.396 -11.208 1.00 79.94 104 GLY A N 1
ATOM 836 C CA . GLY A 1 104 ? 11.058 -16.245 -11.137 1.00 79.94 104 GLY A CA 1
ATOM 837 C C . GLY A 1 104 ? 10.570 -14.796 -11.003 1.00 79.94 104 GLY A C 1
ATOM 838 O O . GLY A 1 104 ? 9.586 -14.428 -11.640 1.00 79.94 104 GLY A O 1
ATOM 839 N N . LEU A 1 105 ? 11.274 -13.942 -10.247 1.00 79.31 105 LEU A N 1
ATOM 840 C CA . LEU A 1 105 ? 10.905 -12.523 -10.130 1.00 79.31 105 LEU A CA 1
ATOM 841 C C . LEU A 1 105 ? 11.110 -11.765 -11.446 1.00 79.31 105 LEU A C 1
ATOM 843 O O . LEU A 1 105 ? 10.311 -10.892 -11.781 1.00 79.31 105 LEU A O 1
ATOM 847 N N . ARG A 1 106 ? 12.148 -12.113 -12.219 1.00 81.00 106 ARG A N 1
ATOM 848 C CA . ARG A 1 106 ? 12.387 -11.498 -13.535 1.00 81.00 106 ARG A CA 1
ATOM 849 C C . ARG A 1 106 ? 11.253 -11.808 -14.503 1.00 81.00 106 ARG A C 1
ATOM 851 O O . ARG A 1 106 ? 10.724 -10.886 -15.116 1.00 81.00 106 ARG A O 1
ATOM 858 N N . ASP A 1 107 ? 10.877 -13.079 -14.608 1.00 86.00 107 ASP A N 1
ATOM 859 C CA . ASP A 1 107 ? 9.817 -13.520 -15.519 1.00 86.00 107 ASP A CA 1
ATOM 860 C C . ASP A 1 107 ? 8.473 -12.887 -15.140 1.00 86.00 107 ASP A C 1
ATOM 862 O O . ASP A 1 107 ? 7.712 -12.451 -16.003 1.00 86.00 107 ASP A O 1
ATOM 866 N N . MET A 1 108 ? 8.201 -12.756 -13.839 1.00 89.19 108 MET A N 1
ATOM 867 C CA . MET A 1 108 ? 7.034 -12.029 -13.346 1.00 89.19 108 MET A CA 1
ATOM 868 C C . MET A 1 108 ? 7.061 -10.554 -13.755 1.00 89.19 108 MET A C 1
ATOM 870 O O . MET A 1 108 ? 6.046 -10.041 -14.219 1.00 89.19 108 MET A O 1
ATOM 874 N N . PHE A 1 109 ? 8.200 -9.868 -13.626 1.00 87.19 109 PHE A N 1
ATOM 875 C CA . PHE A 1 109 ? 8.301 -8.470 -14.042 1.00 87.19 109 PHE A CA 1
ATOM 876 C C . PHE A 1 109 ? 8.056 -8.322 -15.540 1.00 87.19 109 PHE A C 1
ATOM 878 O O . PHE A 1 109 ? 7.280 -7.457 -15.918 1.00 87.19 109 PHE A O 1
ATOM 885 N N . VAL A 1 110 ? 8.622 -9.182 -16.391 1.00 87.31 110 VAL A N 1
ATOM 886 C CA . VAL A 1 110 ? 8.330 -9.169 -17.838 1.00 87.31 110 VAL A CA 1
ATOM 887 C C . VAL A 1 110 ? 6.827 -9.302 -18.094 1.00 87.31 110 VAL A C 1
ATOM 889 O O . VAL A 1 110 ? 6.253 -8.454 -18.772 1.00 87.31 110 VAL A O 1
ATOM 892 N N . ARG A 1 111 ? 6.161 -10.276 -17.461 1.00 90.75 111 ARG A N 1
ATOM 893 C CA . ARG A 1 111 ? 4.709 -10.479 -17.604 1.00 90.75 111 ARG A CA 1
ATOM 894 C C . ARG A 1 111 ? 3.879 -9.270 -17.167 1.00 90.75 111 ARG A C 1
ATOM 896 O O . ARG A 1 111 ? 2.869 -8.971 -17.796 1.00 90.75 111 ARG A O 1
ATOM 903 N N . VAL A 1 112 ? 4.289 -8.571 -16.106 1.00 91.94 112 VAL A N 1
ATOM 904 C CA . VAL A 1 112 ? 3.624 -7.335 -15.657 1.00 91.94 112 VAL A CA 1
ATOM 905 C C . VAL A 1 112 ? 3.761 -6.237 -16.709 1.00 91.94 112 VAL A C 1
ATOM 907 O O . VAL A 1 112 ? 2.780 -5.574 -17.025 1.00 91.94 112 VAL A O 1
ATOM 910 N N . GLN A 1 113 ? 4.952 -6.058 -17.282 1.00 90.88 113 GLN A N 1
ATOM 911 C CA . GLN A 1 113 ? 5.187 -5.048 -18.317 1.00 90.88 113 GLN A CA 1
ATOM 912 C C . GLN A 1 113 ? 4.373 -5.343 -19.590 1.00 90.88 113 GLN A C 1
ATOM 914 O O . GLN A 1 113 ? 3.677 -4.469 -20.107 1.00 90.88 113 GLN A O 1
ATOM 919 N N . GLU A 1 114 ? 4.380 -6.600 -20.042 1.00 90.81 114 GLU A N 1
ATOM 920 C CA . GLU A 1 114 ? 3.560 -7.060 -21.169 1.00 90.81 114 GLU A CA 1
ATOM 921 C C . GLU A 1 114 ? 2.064 -6.831 -20.922 1.00 90.81 114 GLU A C 1
ATOM 923 O O . GLU A 1 114 ? 1.347 -6.413 -21.827 1.00 90.81 114 GLU A O 1
ATOM 928 N N . HIS A 1 115 ? 1.591 -7.057 -19.695 1.00 91.94 115 HIS A N 1
ATOM 929 C CA . HIS A 1 115 ? 0.197 -6.824 -19.330 1.00 91.94 115 HIS A CA 1
ATOM 930 C C . HIS A 1 115 ? -0.187 -5.341 -19.339 1.00 91.94 115 HIS A C 1
ATOM 932 O O . HIS A 1 115 ? -1.279 -5.000 -19.787 1.00 91.94 115 HIS A O 1
ATOM 938 N N . LEU A 1 116 ? 0.686 -4.470 -18.832 1.00 90.50 116 LEU A N 1
ATOM 939 C CA . LEU A 1 116 ? 0.368 -3.056 -18.644 1.00 90.50 116 LEU A CA 1
ATOM 940 C C . LEU A 1 116 ? 0.501 -2.230 -19.926 1.00 90.50 116 LEU A C 1
ATOM 942 O O . LEU A 1 116 ? -0.281 -1.303 -20.127 1.00 90.50 116 LEU A O 1
ATOM 946 N N . TRP A 1 117 ? 1.470 -2.544 -20.787 1.00 87.50 117 TRP A N 1
ATOM 947 C CA . TRP A 1 117 ? 1.729 -1.757 -22.001 1.00 87.50 117 TRP A CA 1
ATOM 948 C C . TRP A 1 117 ? 2.171 -2.576 -23.223 1.00 87.50 117 TRP A C 1
ATOM 950 O O . TRP A 1 117 ? 2.251 -2.021 -24.314 1.00 87.50 117 TRP A O 1
ATOM 960 N N . GLY A 1 118 ? 2.393 -3.890 -23.100 1.00 86.25 118 GLY A N 1
ATOM 961 C CA . GLY A 1 118 ? 2.670 -4.767 -24.250 1.00 86.25 118 GLY A CA 1
ATOM 962 C C . GLY A 1 118 ? 4.122 -4.780 -24.741 1.00 86.25 118 GLY A C 1
ATOM 963 O O . GLY A 1 118 ? 4.415 -5.394 -25.766 1.00 86.25 118 GLY A O 1
ATOM 964 N N . HIS A 1 119 ? 5.040 -4.138 -24.019 1.00 85.06 119 HIS A N 1
ATOM 965 C CA . HIS A 1 119 ? 6.481 -4.137 -24.301 1.00 85.06 119 HIS A CA 1
ATOM 966 C C . HIS A 1 119 ? 7.295 -4.075 -23.005 1.00 85.06 119 HIS A C 1
ATOM 968 O O . HIS A 1 119 ? 6.747 -3.954 -21.920 1.00 85.06 119 HIS A O 1
ATOM 974 N N . GLU A 1 120 ? 8.619 -4.170 -23.074 1.00 84.56 120 GLU A N 1
ATOM 975 C CA . GLU A 1 120 ? 9.484 -4.013 -21.899 1.00 84.56 120 GLU A CA 1
ATOM 976 C C . GLU A 1 120 ? 9.992 -2.564 -21.830 1.00 84.56 120 GLU A C 1
ATOM 978 O O . GLU A 1 120 ? 10.537 -2.064 -22.813 1.00 84.56 120 GLU A O 1
ATOM 983 N N . ILE A 1 121 ? 9.850 -1.889 -20.683 1.00 79.00 121 ILE A N 1
ATOM 984 C CA . ILE A 1 121 ? 10.527 -0.604 -20.397 1.00 79.00 121 ILE A CA 1
ATOM 985 C C . ILE A 1 121 ? 11.769 -0.795 -19.520 1.00 79.00 121 ILE A C 1
ATOM 987 O O . ILE A 1 121 ? 12.599 0.104 -19.388 1.00 79.00 121 ILE A O 1
ATOM 991 N N . TRP A 1 122 ? 11.916 -1.985 -18.939 1.00 78.38 122 TRP A N 1
ATOM 992 C CA . TRP A 1 122 ? 13.062 -2.397 -18.150 1.00 78.38 122 TRP A CA 1
ATOM 993 C C . TRP A 1 122 ? 13.389 -3.873 -18.400 1.00 78.38 122 TRP A C 1
ATOM 995 O O . TRP A 1 122 ? 12.530 -4.750 -18.321 1.00 78.38 122 TRP A O 1
ATOM 1005 N N . ARG A 1 123 ? 14.673 -4.131 -18.651 1.00 72.19 123 ARG A N 1
ATOM 1006 C CA . ARG A 1 123 ? 15.339 -5.440 -18.650 1.00 72.19 123 ARG A CA 1
ATOM 1007 C C . ARG A 1 123 ? 16.840 -5.201 -18.510 1.00 72.19 123 ARG A C 1
ATOM 1009 O O . ARG A 1 123 ? 17.328 -4.115 -18.824 1.00 72.19 123 ARG A O 1
ATOM 1016 N N . ASN A 1 124 ? 17.593 -6.201 -18.050 1.00 65.56 124 ASN A N 1
ATOM 1017 C CA . ASN A 1 124 ? 19.055 -6.113 -17.982 1.00 65.56 124 ASN A CA 1
ATOM 1018 C C . ASN A 1 124 ? 19.641 -5.709 -19.347 1.00 65.56 124 ASN A C 1
ATOM 1020 O O . ASN A 1 124 ? 19.533 -6.458 -20.316 1.00 65.56 124 ASN A O 1
ATOM 1024 N N . GLY A 1 125 ? 20.263 -4.526 -19.405 1.00 62.25 125 GLY A N 1
ATOM 1025 C CA . GLY A 1 125 ? 20.869 -3.974 -20.621 1.00 62.25 125 GLY A CA 1
ATOM 1026 C C . GLY A 1 125 ? 19.893 -3.322 -21.610 1.00 62.25 125 GLY A C 1
ATOM 1027 O O . GLY A 1 125 ? 20.333 -2.876 -22.667 1.00 62.25 125 GLY A O 1
ATOM 1028 N N . LEU A 1 126 ? 18.598 -3.241 -21.290 1.00 67.00 126 LEU A N 1
ATOM 1029 C CA . LEU A 1 126 ? 17.613 -2.550 -22.119 1.00 67.00 126 LEU A CA 1
ATOM 1030 C C . LEU A 1 126 ? 17.679 -1.037 -21.876 1.00 67.00 126 LEU A C 1
ATOM 1032 O O . LEU A 1 126 ? 17.600 -0.571 -20.740 1.00 67.00 126 LEU A O 1
ATOM 1036 N N . LEU A 1 127 ? 17.800 -0.277 -22.963 1.00 62.94 127 LEU A N 1
ATOM 1037 C CA . LEU A 1 127 ? 17.804 1.185 -22.968 1.00 62.94 127 LEU A CA 1
ATOM 1038 C C . LEU A 1 127 ? 16.528 1.686 -23.650 1.00 62.94 127 LEU A C 1
ATOM 1040 O O . LEU A 1 127 ? 16.554 2.090 -24.811 1.00 62.94 127 LEU A O 1
ATOM 1044 N N . VAL A 1 128 ? 15.399 1.639 -22.943 1.00 68.38 128 VAL A N 1
ATOM 1045 C CA . VAL A 1 128 ? 14.197 2.349 -23.402 1.00 68.38 128 VAL A CA 1
ATOM 1046 C C . VAL A 1 128 ? 14.406 3.851 -23.190 1.00 68.38 128 VAL A C 1
ATOM 1048 O O . VAL A 1 128 ? 14.925 4.244 -22.140 1.00 68.38 128 VAL A O 1
ATOM 1051 N N . PRO A 1 129 ? 14.038 4.714 -24.158 1.00 79.38 129 PRO A N 1
ATOM 1052 C CA . PRO A 1 129 ? 14.109 6.157 -23.970 1.00 79.38 129 PRO A CA 1
ATOM 1053 C C . PRO A 1 129 ? 13.363 6.580 -22.701 1.00 79.38 129 PRO A C 1
ATOM 1055 O O . PRO A 1 129 ? 12.208 6.203 -22.511 1.00 79.38 129 PRO A O 1
ATOM 1058 N N . ALA A 1 130 ? 14.000 7.395 -21.855 1.00 78.38 130 ALA A N 1
ATOM 1059 C CA . ALA A 1 130 ? 13.430 7.809 -20.568 1.00 78.38 130 ALA A CA 1
ATOM 1060 C C . ALA A 1 130 ? 12.034 8.439 -20.714 1.00 78.38 130 ALA A C 1
ATOM 1062 O O . ALA A 1 130 ? 11.154 8.176 -19.902 1.00 78.38 130 ALA A O 1
ATOM 1063 N N . ALA A 1 131 ? 11.806 9.194 -21.793 1.00 84.31 131 ALA A N 1
ATOM 1064 C CA . ALA A 1 131 ? 10.504 9.780 -22.100 1.00 84.31 131 ALA A CA 1
ATOM 1065 C C . ALA A 1 131 ? 9.408 8.724 -22.337 1.00 84.31 131 ALA A C 1
ATOM 1067 O O . ALA A 1 131 ? 8.290 8.896 -21.861 1.00 84.31 131 ALA A O 1
ATOM 1068 N N . GLN A 1 132 ? 9.730 7.625 -23.028 1.00 86.12 132 GLN A N 1
ATOM 1069 C CA . GLN A 1 132 ? 8.776 6.543 -23.278 1.00 86.12 132 GLN A CA 1
ATOM 1070 C C . GLN A 1 132 ? 8.476 5.780 -21.984 1.00 86.12 132 GLN A C 1
ATOM 1072 O O . GLN A 1 132 ? 7.317 5.616 -21.627 1.00 86.12 132 GLN A O 1
ATOM 1077 N N . ALA A 1 133 ? 9.513 5.409 -21.226 1.00 85.00 133 ALA A N 1
ATOM 1078 C CA . ALA A 1 133 ? 9.336 4.717 -19.949 1.00 85.00 133 ALA A CA 1
ATOM 1079 C C . ALA A 1 133 ? 8.529 5.557 -18.940 1.00 85.00 133 ALA A C 1
ATOM 1081 O O . ALA A 1 133 ? 7.699 5.022 -18.207 1.00 85.00 133 ALA A O 1
ATOM 1082 N N . ARG A 1 134 ? 8.737 6.882 -18.934 1.00 88.62 134 ARG A N 1
ATOM 1083 C CA . ARG A 1 134 ? 7.955 7.827 -18.129 1.00 88.62 134 ARG A CA 1
ATOM 1084 C C . ARG A 1 134 ? 6.493 7.842 -18.555 1.00 88.62 134 ARG A C 1
ATOM 1086 O O . ARG A 1 134 ? 5.621 7.764 -17.696 1.00 88.62 134 ARG A O 1
ATOM 1093 N N . PHE A 1 135 ? 6.236 7.935 -19.858 1.00 89.12 135 PHE A N 1
ATOM 1094 C CA . PHE A 1 135 ? 4.883 7.924 -20.405 1.00 89.12 135 PHE A CA 1
ATOM 1095 C C . PHE A 1 135 ? 4.136 6.633 -20.043 1.00 89.12 135 PHE A C 1
ATOM 1097 O O . PHE A 1 135 ? 3.028 6.699 -19.514 1.00 89.12 135 PHE A O 1
ATOM 1104 N N . ASP A 1 136 ? 4.765 5.474 -20.249 1.00 89.75 136 ASP A N 1
ATOM 1105 C CA . ASP A 1 136 ? 4.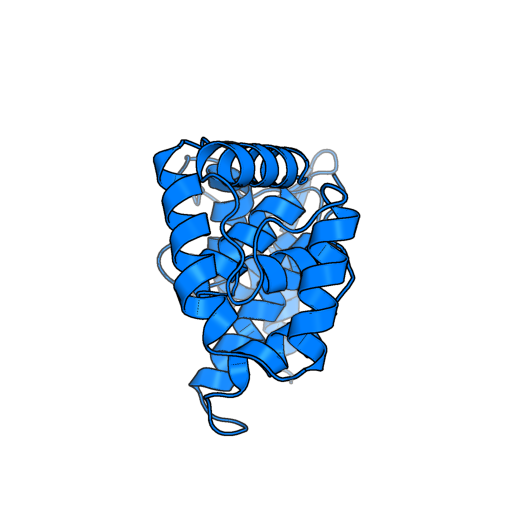160 4.169 -19.963 1.00 89.75 136 ASP A CA 1
ATOM 1106 C C . ASP A 1 136 ? 3.866 4.000 -18.465 1.00 89.75 136 ASP A C 1
ATOM 1108 O O . ASP A 1 136 ? 2.776 3.567 -18.081 1.00 89.75 136 ASP A O 1
ATOM 1112 N N . LEU A 1 137 ? 4.799 4.417 -17.600 1.00 88.56 137 LEU A N 1
ATOM 1113 C CA . LEU A 1 137 ? 4.596 4.378 -16.155 1.00 88.56 137 LEU A CA 1
ATOM 1114 C C . LEU A 1 137 ? 3.486 5.338 -15.708 1.00 88.56 137 LEU A C 1
ATOM 1116 O O . LEU A 1 137 ? 2.663 4.966 -14.873 1.00 88.56 137 LEU A O 1
ATOM 1120 N N . ALA A 1 138 ? 3.428 6.551 -16.262 1.00 89.88 138 ALA A N 1
ATOM 1121 C CA . ALA A 1 138 ? 2.362 7.505 -15.965 1.00 89.88 138 ALA A CA 1
ATOM 1122 C C . ALA A 1 138 ? 0.989 6.935 -16.333 1.00 89.88 138 ALA A C 1
ATOM 1124 O O . ALA A 1 138 ? 0.051 7.015 -15.536 1.00 89.88 138 ALA A O 1
ATOM 1125 N N . LEU A 1 139 ? 0.890 6.315 -17.512 1.00 88.94 139 LEU A N 1
ATOM 1126 C CA . LEU A 1 139 ? -0.333 5.677 -17.978 1.00 88.94 139 LEU A CA 1
ATOM 1127 C C . LEU A 1 139 ? -0.764 4.556 -17.025 1.00 88.94 139 LEU A C 1
ATOM 1129 O O . LEU A 1 139 ? -1.892 4.589 -16.533 1.00 88.94 139 LEU A O 1
ATOM 1133 N N . ALA A 1 140 ? 0.143 3.637 -16.680 1.00 89.19 140 ALA A N 1
ATOM 1134 C CA . ALA A 1 140 ? -0.143 2.557 -15.737 1.00 89.19 140 ALA A CA 1
ATOM 1135 C C . ALA A 1 140 ? -0.610 3.095 -14.375 1.00 89.19 140 ALA A C 1
ATOM 1137 O O . ALA A 1 140 ? -1.663 2.699 -13.877 1.00 89.19 140 ALA A O 1
ATOM 1138 N N . MET A 1 141 ? 0.111 4.065 -13.809 1.00 89.25 141 MET A N 1
ATOM 1139 C CA . MET A 1 141 ? -0.217 4.660 -12.512 1.00 89.25 141 MET A CA 1
ATOM 1140 C C . MET A 1 141 ? -1.549 5.421 -12.518 1.00 89.25 141 MET A C 1
ATOM 1142 O O . MET A 1 141 ? -2.251 5.421 -11.507 1.00 89.25 141 MET A O 1
ATOM 1146 N N . SER A 1 142 ? -1.914 6.053 -13.638 1.00 88.44 142 SER A N 1
ATOM 1147 C CA . SER A 1 142 ? -3.196 6.754 -13.787 1.00 88.44 142 SER A CA 1
ATOM 1148 C C . SER A 1 142 ? -4.400 5.819 -13.935 1.00 88.44 142 SER A C 1
ATOM 1150 O O . SER A 1 142 ? -5.520 6.233 -13.651 1.00 88.44 142 SER A O 1
ATOM 1152 N N . SER A 1 143 ? -4.175 4.567 -14.347 1.00 89.19 143 SER A N 1
ATOM 1153 C CA . SER A 1 143 ? -5.232 3.557 -14.485 1.00 89.19 143 SER A CA 1
ATOM 1154 C C . SER A 1 143 ? -5.633 2.898 -13.162 1.00 89.19 143 SER A C 1
ATOM 1156 O O . SER A 1 143 ? -6.662 2.227 -13.098 1.00 89.19 143 SER A O 1
ATOM 1158 N N . LEU A 1 144 ? -4.833 3.087 -12.107 1.00 90.88 144 LEU A N 1
ATOM 1159 C CA . LEU A 1 144 ? -5.078 2.487 -10.801 1.00 90.88 144 LEU A CA 1
ATOM 1160 C C . LEU A 1 144 ? -6.286 3.129 -10.114 1.00 90.88 144 LEU A C 1
ATOM 1162 O O . LEU A 1 144 ? -6.407 4.355 -10.050 1.00 90.88 144 LEU A O 1
ATOM 1166 N N . THR A 1 145 ? -7.131 2.292 -9.511 1.00 91.56 145 THR A N 1
ATOM 1167 C CA . THR A 1 145 ? -8.182 2.754 -8.594 1.00 91.56 145 THR A CA 1
ATOM 1168 C C . THR A 1 145 ? -7.566 3.439 -7.369 1.00 91.56 145 THR A C 1
ATOM 1170 O O . THR A 1 145 ? -6.361 3.316 -7.109 1.00 91.56 145 THR A O 1
ATOM 1173 N N . ARG A 1 146 ? -8.353 4.167 -6.564 1.00 90.81 146 ARG 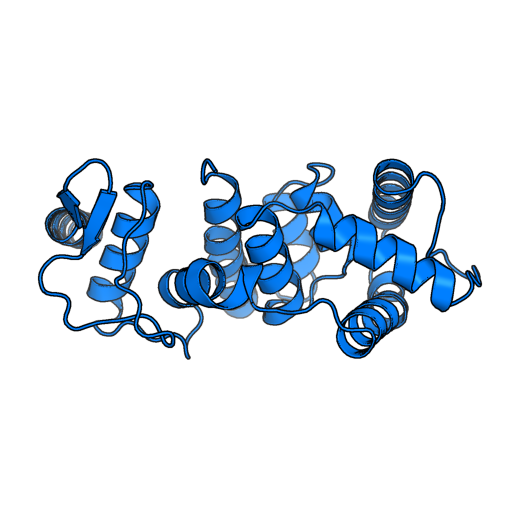A N 1
ATOM 1174 C CA . ARG A 1 146 ? -7.797 4.862 -5.386 1.00 90.81 146 ARG A CA 1
ATOM 1175 C C . ARG A 1 146 ? -7.175 3.859 -4.407 1.00 90.81 146 ARG A C 1
ATOM 1177 O O . ARG A 1 146 ? -6.116 4.129 -3.834 1.00 90.81 146 ARG A O 1
ATOM 1184 N N . SER A 1 147 ? -7.791 2.699 -4.248 1.00 92.19 147 SER A N 1
ATOM 1185 C CA . SER A 1 147 ? -7.354 1.609 -3.382 1.00 92.19 147 SER A CA 1
ATOM 1186 C C . SER A 1 147 ? -6.063 0.992 -3.896 1.00 92.19 147 SER A C 1
ATOM 1188 O O . SER A 1 147 ? -5.091 0.920 -3.147 1.00 92.19 147 SER A O 1
ATOM 1190 N N . GLN A 1 148 ? -5.987 0.668 -5.188 1.00 93.06 148 GLN A N 1
ATOM 1191 C CA . GLN A 1 148 ? -4.755 0.172 -5.809 1.00 93.06 148 GLN A CA 1
ATOM 1192 C C . GLN A 1 148 ? -3.615 1.189 -5.709 1.00 93.06 148 GLN A C 1
ATOM 1194 O O . GLN A 1 148 ? -2.481 0.847 -5.374 1.00 93.06 148 GLN A O 1
ATOM 1199 N N . ARG A 1 149 ? -3.913 2.472 -5.925 1.00 91.88 149 ARG A N 1
ATOM 1200 C CA . ARG A 1 149 ? -2.935 3.551 -5.794 1.00 91.88 149 ARG A CA 1
ATOM 1201 C C . ARG A 1 149 ? -2.451 3.718 -4.357 1.00 91.88 149 ARG A C 1
ATOM 1203 O O . ARG A 1 149 ? -1.261 3.922 -4.129 1.00 91.88 149 ARG A O 1
ATOM 1210 N N . THR A 1 150 ? -3.344 3.560 -3.385 1.00 92.56 150 THR A N 1
ATOM 1211 C CA . THR A 1 150 ? -2.987 3.514 -1.962 1.00 92.56 150 THR A CA 1
ATOM 1212 C C . THR A 1 150 ? -2.047 2.347 -1.688 1.00 92.56 150 THR A C 1
ATOM 1214 O O . THR A 1 150 ? -0.988 2.553 -1.103 1.00 92.56 150 THR A O 1
ATOM 1217 N N . GLN A 1 151 ? -2.381 1.142 -2.154 1.00 93.81 151 GLN A N 1
ATOM 1218 C CA . GLN A 1 151 ? -1.526 -0.036 -2.001 1.00 93.81 151 GLN A CA 1
ATOM 1219 C C . GLN A 1 151 ? -0.140 0.196 -2.601 1.00 93.81 151 GLN A C 1
ATOM 1221 O O . GLN A 1 151 ? 0.859 -0.088 -1.942 1.00 93.81 151 GLN A O 1
ATOM 1226 N N . PHE A 1 152 ? -0.065 0.778 -3.800 1.00 92.88 152 PHE A N 1
ATOM 1227 C CA . PHE A 1 152 ? 1.203 1.119 -4.438 1.00 92.88 152 PHE A CA 1
ATOM 1228 C C . PHE A 1 152 ? 2.038 2.066 -3.574 1.00 92.88 152 PHE A C 1
ATOM 1230 O O . PHE A 1 152 ? 3.199 1.776 -3.289 1.00 92.88 152 PHE A O 1
ATOM 1237 N N . ILE A 1 153 ? 1.448 3.186 -3.142 1.00 90.69 153 ILE A N 1
ATOM 1238 C CA . ILE A 1 153 ? 2.135 4.215 -2.350 1.00 90.69 153 ILE A CA 1
ATOM 1239 C C . ILE A 1 153 ? 2.643 3.625 -1.035 1.00 90.69 153 ILE A C 1
ATOM 1241 O O . ILE A 1 153 ? 3.773 3.895 -0.637 1.00 90.69 153 ILE A O 1
ATOM 1245 N N . LEU A 1 154 ? 1.835 2.795 -0.376 1.00 91.44 154 LEU A N 1
ATOM 1246 C CA . LEU A 1 154 ? 2.221 2.154 0.874 1.00 91.44 154 LEU A CA 1
ATOM 1247 C C . LEU A 1 154 ? 3.354 1.141 0.659 1.00 91.44 154 LEU A C 1
ATOM 1249 O O . LEU A 1 154 ? 4.363 1.216 1.353 1.00 91.44 154 LEU A O 1
ATOM 1253 N N . MET A 1 155 ? 3.249 0.248 -0.328 1.00 91.81 155 MET A N 1
ATOM 1254 C CA . MET A 1 155 ? 4.283 -0.757 -0.615 1.00 91.81 155 MET A CA 1
ATOM 1255 C C . MET A 1 155 ? 5.607 -0.128 -1.070 1.00 91.81 155 MET A C 1
ATOM 1257 O O . MET A 1 155 ? 6.683 -0.503 -0.597 1.00 91.81 155 MET A O 1
ATOM 1261 N N . ASN A 1 156 ? 5.549 0.837 -1.989 1.00 88.06 156 ASN A N 1
ATOM 1262 C CA . ASN A 1 156 ? 6.740 1.489 -2.522 1.00 88.06 156 ASN A CA 1
ATOM 1263 C C . ASN A 1 156 ? 7.351 2.471 -1.512 1.00 88.06 156 ASN A C 1
ATOM 1265 O O . ASN A 1 156 ? 8.560 2.439 -1.299 1.00 88.06 156 ASN A O 1
ATOM 1269 N N . GLY A 1 157 ? 6.530 3.293 -0.855 1.00 83.50 157 GLY A N 1
ATOM 1270 C CA . GLY A 1 157 ? 6.991 4.314 0.082 1.00 83.50 157 GLY A CA 1
ATOM 1271 C C . GLY A 1 157 ? 7.484 3.751 1.415 1.00 83.50 157 GLY A C 1
ATOM 1272 O O . GLY A 1 157 ? 8.515 4.195 1.911 1.00 83.50 157 GLY A O 1
ATOM 1273 N N . MET A 1 158 ? 6.790 2.761 1.989 1.00 82.81 158 MET A N 1
ATOM 1274 C CA . MET A 1 158 ? 7.128 2.241 3.324 1.00 82.81 158 MET A CA 1
ATOM 1275 C C . MET A 1 158 ? 8.193 1.153 3.284 1.00 82.81 158 MET A C 1
ATOM 1277 O O . MET A 1 158 ? 9.141 1.192 4.061 1.00 82.81 158 MET A O 1
ATOM 1281 N N . HIS A 1 159 ? 8.041 0.172 2.395 1.00 82.44 159 HIS A N 1
ATOM 1282 C CA . HIS A 1 159 ? 8.969 -0.961 2.320 1.00 82.44 159 HIS A CA 1
ATOM 1283 C C . HIS A 1 159 ? 10.077 -0.734 1.296 1.00 82.44 159 HIS A C 1
ATOM 1285 O O . HIS A 1 159 ? 10.975 -1.558 1.147 1.00 82.44 159 HIS A O 1
ATOM 1291 N N . GLY A 1 160 ? 10.008 0.360 0.531 1.00 78.19 160 GLY A N 1
ATOM 1292 C CA . GLY A 1 160 ? 10.887 0.526 -0.611 1.00 78.19 160 GLY A CA 1
ATOM 1293 C C . GLY A 1 160 ? 10.652 -0.54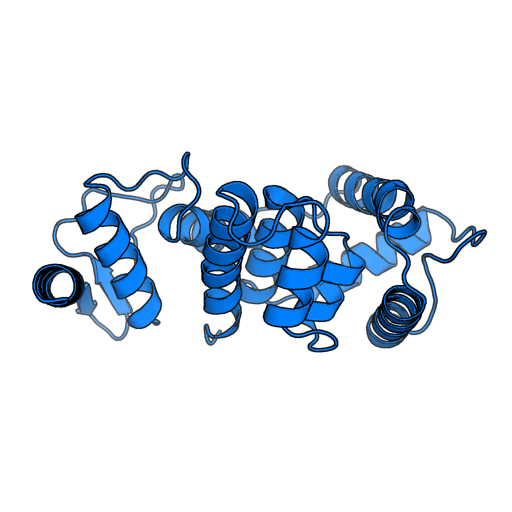6 -1.677 1.00 78.19 160 GLY A C 1
ATOM 1294 O O . GLY A 1 160 ? 11.603 -0.854 -2.397 1.00 78.19 160 GLY A O 1
ATOM 1295 N N . GLY A 1 161 ? 9.448 -1.126 -1.763 1.00 79.62 161 GLY A N 1
ATOM 1296 C CA . GLY A 1 161 ? 9.139 -2.228 -2.671 1.00 79.62 161 GLY A CA 1
ATOM 1297 C C . GLY A 1 161 ? 9.489 -1.891 -4.130 1.00 79.62 161 GLY A C 1
ATOM 1298 O O . GLY A 1 161 ? 9.176 -0.780 -4.580 1.00 79.62 161 GLY A O 1
ATOM 1299 N N . PRO A 1 162 ? 10.138 -2.805 -4.882 1.00 84.69 162 PRO A N 1
ATOM 1300 C CA . PRO A 1 162 ? 10.391 -2.608 -6.307 1.00 84.69 162 PRO A CA 1
ATOM 1301 C C . PRO A 1 162 ? 9.087 -2.315 -7.052 1.00 84.69 162 PRO A C 1
ATOM 1303 O O . PRO A 1 162 ? 8.094 -3.005 -6.840 1.00 84.69 162 PRO A O 1
ATOM 1306 N N . VAL A 1 163 ? 9.089 -1.324 -7.946 1.00 88.06 163 VAL A N 1
ATOM 1307 C CA . VAL A 1 163 ? 7.873 -0.858 -8.641 1.00 88.06 163 VAL A CA 1
ATOM 1308 C C . VAL A 1 163 ? 7.128 -2.009 -9.325 1.00 88.06 163 VAL A C 1
ATOM 1310 O O . VAL A 1 163 ? 5.925 -2.146 -9.127 1.00 88.06 163 VAL A O 1
ATOM 1313 N N . PHE A 1 164 ? 7.824 -2.895 -10.048 1.00 88.00 164 PHE A N 1
ATOM 1314 C CA . PHE A 1 164 ? 7.172 -4.049 -10.681 1.00 88.00 164 PHE A CA 1
ATOM 1315 C C . PHE A 1 164 ? 6.685 -5.103 -9.697 1.00 88.00 164 PHE A C 1
ATOM 1317 O O . PHE A 1 164 ? 5.718 -5.788 -10.000 1.00 88.00 164 PHE A O 1
ATOM 1324 N N . LEU A 1 165 ? 7.309 -5.229 -8.525 1.00 89.38 165 LEU A N 1
ATOM 1325 C CA . LEU A 1 165 ? 6.803 -6.117 -7.485 1.00 89.38 165 LEU A CA 1
ATOM 1326 C C . LEU A 1 165 ? 5.500 -5.553 -6.899 1.00 89.38 165 LEU A C 1
ATOM 1328 O O . LEU A 1 165 ? 4.527 -6.285 -6.768 1.00 89.38 165 LEU A O 1
ATOM 1332 N N . CYS A 1 166 ? 5.442 -4.245 -6.635 1.00 92.00 166 CYS A N 1
ATOM 1333 C CA . CYS A 1 166 ? 4.213 -3.576 -6.204 1.00 92.00 166 CYS A CA 1
ATOM 1334 C C . CYS A 1 166 ? 3.094 -3.721 -7.251 1.00 92.00 166 CYS A C 1
ATOM 1336 O O . CYS A 1 166 ? 1.965 -4.067 -6.907 1.00 92.00 166 CYS A O 1
ATOM 1338 N N . LEU A 1 167 ? 3.407 -3.495 -8.532 1.00 92.81 167 LEU A N 1
ATOM 1339 C CA . LEU A 1 167 ? 2.451 -3.657 -9.632 1.00 92.81 167 LEU A CA 1
ATOM 1340 C C . LEU A 1 167 ? 2.038 -5.124 -9.826 1.00 92.81 167 LEU A C 1
ATOM 1342 O O . LEU A 1 167 ? 0.867 -5.389 -10.080 1.00 92.81 167 LEU A O 1
ATOM 1346 N N . ALA A 1 168 ? 2.948 -6.084 -9.641 1.00 92.81 168 ALA A N 1
ATOM 1347 C CA . ALA A 1 168 ? 2.620 -7.508 -9.698 1.00 92.81 168 ALA A CA 1
ATOM 1348 C C . ALA A 1 168 ? 1.538 -7.877 -8.679 1.00 92.81 168 ALA A C 1
ATOM 1350 O O . ALA A 1 168 ? 0.606 -8.599 -9.021 1.00 92.81 168 ALA A O 1
ATOM 1351 N N . VAL A 1 169 ? 1.630 -7.350 -7.455 1.00 93.81 169 VAL A N 1
ATOM 1352 C CA . VAL A 1 169 ? 0.623 -7.581 -6.409 1.00 93.81 169 VAL A CA 1
ATOM 1353 C C . VAL A 1 169 ? -0.711 -6.944 -6.776 1.00 93.81 169 VAL A C 1
ATOM 1355 O O . VAL A 1 169 ? -1.746 -7.603 -6.743 1.00 93.81 169 VAL A O 1
ATOM 1358 N N . ILE A 1 170 ? -0.688 -5.673 -7.182 1.00 94.56 170 ILE A N 1
ATOM 1359 C CA . ILE A 1 170 ? -1.893 -4.904 -7.529 1.00 94.56 170 ILE A CA 1
ATOM 1360 C C . ILE A 1 170 ? -2.674 -5.541 -8.684 1.00 94.56 170 ILE A C 1
ATOM 1362 O O . ILE A 1 170 ? -3.904 -5.532 -8.674 1.00 94.56 170 ILE A O 1
ATOM 1366 N N . HIS A 1 171 ? -1.966 -6.110 -9.661 1.00 93.31 171 HIS A N 1
ATOM 1367 C CA . HIS A 1 171 ? -2.556 -6.766 -10.828 1.00 93.31 171 HIS A CA 1
ATOM 1368 C C . HIS A 1 171 ? -2.715 -8.290 -10.663 1.00 93.31 171 HIS A C 1
ATOM 1370 O O . HIS A 1 171 ? -3.084 -8.971 -11.617 1.00 93.31 171 HIS A O 1
ATOM 1376 N N . GLY A 1 172 ? -2.456 -8.842 -9.472 1.00 92.94 172 GLY A N 1
ATOM 1377 C CA . GLY A 1 172 ? -2.711 -10.253 -9.159 1.00 92.94 172 GLY A CA 1
ATOM 1378 C C . GLY A 1 172 ? -1.742 -11.260 -9.793 1.00 92.94 172 GLY A C 1
ATOM 1379 O O . GLY A 1 172 ? -2.051 -12.446 -9.863 1.00 92.94 172 GLY A O 1
ATOM 1380 N N . PHE A 1 173 ? -0.567 -10.820 -10.245 1.00 93.00 173 PHE A N 1
ATOM 1381 C CA . PHE A 1 173 ? 0.527 -11.709 -10.662 1.00 93.00 173 PHE A CA 1
ATOM 1382 C C . PHE A 1 173 ? 1.262 -12.338 -9.475 1.00 93.00 173 PHE A C 1
ATOM 1384 O O . PHE A 1 173 ? 1.969 -13.326 -9.659 1.00 93.00 173 PHE A O 1
ATOM 1391 N N . CYS A 1 174 ? 1.113 -11.742 -8.291 1.00 90.94 174 CYS A N 1
ATOM 1392 C CA . CYS A 1 174 ? 1.718 -12.152 -7.033 1.00 90.94 174 CYS A CA 1
ATOM 1393 C C . CYS A 1 174 ? 0.724 -11.894 -5.896 1.00 90.94 174 CYS A C 1
ATOM 1395 O O . CYS A 1 174 ? -0.009 -10.904 -5.906 1.00 90.94 174 CYS A O 1
ATOM 1397 N N . THR A 1 175 ? 0.672 -12.791 -4.923 1.00 92.69 175 THR A N 1
ATOM 1398 C CA . THR A 1 175 ? -0.137 -12.635 -3.714 1.00 92.69 175 THR A CA 1
ATOM 1399 C C . THR A 1 175 ? 0.543 -11.702 -2.711 1.00 92.69 175 THR A C 1
ATOM 1401 O O . THR A 1 175 ? 1.750 -11.465 -2.753 1.00 92.69 175 THR A O 1
ATOM 1404 N N . PHE A 1 176 ? -0.219 -11.187 -1.743 1.00 92.50 176 PHE A N 1
ATOM 1405 C CA . PHE A 1 176 ? 0.370 -10.428 -0.634 1.00 92.50 176 PHE A CA 1
ATOM 1406 C C . PHE A 1 176 ? 1.307 -11.275 0.240 1.00 92.50 176 PHE A C 1
ATOM 1408 O O . PHE A 1 176 ? 2.213 -10.722 0.859 1.00 92.50 176 PHE A O 1
ATOM 1415 N N . GLU A 1 177 ? 1.117 -12.593 0.287 1.00 92.06 177 GLU A N 1
ATOM 1416 C CA . GLU A 1 177 ? 1.998 -13.507 1.018 1.00 92.06 177 GLU A CA 1
ATOM 1417 C C . GLU A 1 177 ? 3.348 -13.650 0.308 1.00 92.06 177 GLU A C 1
ATOM 1419 O O . GLU A 1 177 ? 4.383 -13.368 0.905 1.00 92.06 177 GLU A O 1
ATOM 1424 N N . GLU A 1 178 ? 3.339 -13.915 -1.000 1.00 91.00 178 GLU A N 1
ATOM 1425 C CA . GLU A 1 178 ? 4.557 -13.943 -1.822 1.00 91.00 178 GLU A CA 1
ATOM 1426 C C . GLU A 1 178 ? 5.289 -12.590 -1.824 1.00 91.00 178 GLU A C 1
ATOM 1428 O O . GLU A 1 178 ? 6.519 -12.540 -1.766 1.00 91.00 178 GLU A O 1
ATOM 1433 N N . TYR A 1 179 ? 4.548 -11.476 -1.845 1.00 91.19 179 TYR A N 1
ATOM 1434 C CA . TYR A 1 179 ? 5.121 -10.142 -1.671 1.00 91.19 179 TYR A CA 1
ATOM 1435 C C . TYR A 1 179 ? 5.835 -10.006 -0.333 1.00 91.19 179 TYR A C 1
ATOM 1437 O O . TYR A 1 179 ? 6.974 -9.545 -0.300 1.00 91.19 179 TYR A O 1
ATOM 1445 N N . THR A 1 180 ? 5.164 -10.407 0.750 1.00 91.56 180 THR A N 1
ATOM 1446 C CA . THR A 1 180 ? 5.688 -10.337 2.117 1.00 91.56 180 THR A CA 1
ATOM 1447 C C . THR A 1 180 ? 6.989 -11.109 2.232 1.00 91.56 180 THR A C 1
ATOM 1449 O O . THR A 1 180 ? 7.968 -10.548 2.713 1.00 91.56 180 THR A O 1
ATOM 1452 N N . ASP A 1 181 ? 7.025 -12.341 1.728 1.00 89.19 181 ASP A N 1
ATOM 1453 C CA . ASP A 1 181 ? 8.223 -13.179 1.756 1.00 89.19 181 ASP A CA 1
ATOM 1454 C C . ASP A 1 181 ? 9.366 -12.568 0.930 1.00 89.19 181 ASP A C 1
ATOM 1456 O O . ASP A 1 181 ? 10.528 -12.598 1.338 1.00 89.19 181 ASP A O 1
ATOM 1460 N N . ALA A 1 182 ? 9.055 -11.948 -0.214 1.00 87.62 182 ALA A N 1
ATOM 1461 C CA . ALA A 1 182 ? 10.059 -11.288 -1.042 1.00 87.62 182 ALA A CA 1
ATOM 1462 C C . ALA A 1 182 ? 10.700 -10.077 -0.344 1.00 87.62 182 ALA A C 1
ATOM 1464 O O . ALA A 1 182 ? 11.911 -9.879 -0.456 1.00 87.62 182 ALA A O 1
ATOM 1465 N N . ILE A 1 183 ? 9.912 -9.265 0.366 1.00 87.81 183 ILE A N 1
ATOM 1466 C CA . ILE A 1 183 ? 10.431 -8.085 1.072 1.00 87.81 183 ILE A CA 1
ATOM 1467 C C . ILE A 1 183 ? 11.020 -8.417 2.447 1.00 87.81 183 ILE A C 1
ATOM 1469 O O . ILE A 1 183 ? 11.843 -7.649 2.943 1.00 87.81 183 ILE A O 1
ATOM 1473 N N . SER A 1 184 ? 10.629 -9.539 3.059 1.00 89.81 184 SER A N 1
ATOM 1474 C CA . SER A 1 184 ? 11.164 -9.9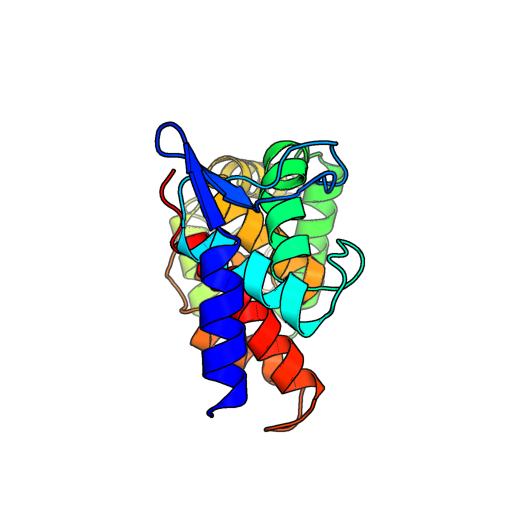76 4.348 1.00 89.81 184 SER A CA 1
ATOM 1475 C C . SER A 1 184 ? 12.424 -10.829 4.235 1.00 89.81 184 SER A C 1
ATOM 1477 O O . SER A 1 184 ? 13.127 -10.974 5.230 1.00 89.81 184 SER A O 1
ATOM 1479 N N . ALA A 1 185 ? 12.755 -11.334 3.041 1.00 87.12 185 ALA A N 1
ATOM 1480 C CA . ALA A 1 185 ? 13.927 -12.173 2.784 1.00 87.12 185 ALA A CA 1
ATOM 1481 C C . ALA A 1 185 ? 15.268 -11.679 3.384 1.00 87.12 185 ALA A C 1
ATOM 1483 O O . ALA A 1 185 ? 16.092 -12.525 3.734 1.00 87.12 185 ALA A O 1
ATOM 1484 N N . PRO A 1 186 ? 15.540 -10.362 3.516 1.00 87.94 186 PRO A N 1
ATOM 1485 C CA . PRO A 1 186 ? 16.757 -9.881 4.176 1.00 87.94 186 PRO A CA 1
ATOM 1486 C C . PRO A 1 186 ? 16.784 -10.048 5.706 1.00 87.94 186 PRO A C 1
ATOM 1488 O O . PRO A 1 186 ? 17.852 -9.902 6.302 1.00 87.94 186 PRO A O 1
ATOM 1491 N N . TYR A 1 187 ? 15.642 -10.290 6.351 1.00 89.94 187 TYR A N 1
ATOM 1492 C CA . TYR A 1 187 ? 15.509 -10.375 7.805 1.00 89.94 187 TYR A CA 1
ATOM 1493 C C . TYR A 1 187 ? 15.564 -11.822 8.303 1.00 89.94 187 TYR A C 1
ATOM 1495 O O . TYR A 1 187 ? 15.324 -12.778 7.567 1.00 89.94 187 TYR A O 1
ATOM 1503 N N . GLN A 1 188 ? 15.898 -11.990 9.583 1.00 92.56 188 GLN A N 1
ATOM 1504 C CA . GLN A 1 188 ? 15.845 -13.297 10.227 1.00 92.56 188 GLN A CA 1
ATOM 1505 C C . GLN A 1 188 ? 14.386 -13.695 10.477 1.00 92.56 188 GLN A C 1
ATOM 1507 O O . GLN A 1 188 ? 13.583 -12.859 10.884 1.00 92.56 188 GLN A O 1
ATOM 1512 N N . ALA A 1 189 ? 14.082 -14.983 10.303 1.00 91.75 189 ALA A N 1
ATOM 1513 C CA . ALA A 1 189 ? 12.780 -15.537 10.657 1.00 91.75 189 ALA A CA 1
ATOM 1514 C C . ALA A 1 189 ? 12.400 -15.204 12.115 1.00 91.75 189 ALA A C 1
ATOM 1516 O O . ALA A 1 189 ? 13.219 -15.353 13.028 1.00 91.75 189 ALA A O 1
ATOM 1517 N N . ASP A 1 190 ? 11.161 -14.761 12.306 1.00 90.75 190 ASP A N 1
ATOM 1518 C CA . ASP A 1 190 ? 10.555 -14.295 13.553 1.00 90.75 190 ASP A CA 1
ATOM 1519 C C . ASP A 1 190 ? 11.234 -13.067 14.188 1.00 90.75 190 ASP A C 1
ATOM 1521 O O . ASP A 1 190 ? 10.959 -12.745 15.349 1.00 90.75 190 ASP A O 1
ATOM 1525 N N . SER A 1 191 ? 12.088 -12.336 13.460 1.00 94.75 191 SER A N 1
ATOM 1526 C CA . SER A 1 191 ? 12.662 -11.086 13.971 1.00 94.75 191 SER A CA 1
ATOM 1527 C C . SER A 1 191 ? 11.610 -9.980 14.078 1.00 94.75 191 SER A C 1
ATOM 1529 O O . SER A 1 191 ? 10.554 -10.022 13.444 1.00 94.75 191 SER A O 1
ATOM 1531 N N . LEU A 1 192 ? 11.897 -8.952 14.882 1.00 93.62 192 LEU A N 1
ATOM 1532 C CA . LEU A 1 192 ? 10.997 -7.804 15.021 1.00 93.62 192 LEU A CA 1
ATOM 1533 C C . LEU A 1 192 ? 10.789 -7.088 13.681 1.00 93.62 192 LEU A C 1
ATOM 1535 O O . LEU A 1 192 ? 9.683 -6.649 13.383 1.00 93.62 192 LEU A O 1
ATOM 1539 N N . GLU A 1 193 ? 11.834 -6.999 12.864 1.00 92.25 193 GLU A N 1
ATOM 1540 C CA . GLU A 1 193 ? 11.790 -6.396 11.536 1.00 92.25 193 GLU A CA 1
ATOM 1541 C C . GLU A 1 193 ? 10.863 -7.171 10.596 1.00 92.25 193 GLU A C 1
ATOM 1543 O O . GLU A 1 193 ? 10.006 -6.563 9.955 1.00 92.25 193 GLU A O 1
ATOM 1548 N N . GLU A 1 194 ? 10.971 -8.504 10.557 1.00 92.69 194 GLU A N 1
ATOM 1549 C CA . GLU A 1 194 ? 10.048 -9.327 9.773 1.00 92.69 194 GLU A CA 1
ATOM 1550 C C . GLU A 1 194 ? 8.606 -9.170 10.274 1.00 92.69 194 GLU A C 1
ATOM 1552 O O . GLU A 1 194 ? 7.687 -8.979 9.475 1.00 92.69 194 GLU A O 1
ATOM 1557 N N . GLN A 1 195 ? 8.388 -9.229 11.589 1.00 91.94 195 GLN A N 1
ATOM 1558 C CA . GLN A 1 195 ? 7.051 -9.105 12.173 1.00 91.94 195 GLN A CA 1
ATOM 1559 C C . GLN A 1 195 ? 6.410 -7.750 11.850 1.00 91.94 195 GLN A C 1
ATOM 1561 O O . GLN A 1 195 ? 5.225 -7.695 11.510 1.00 91.94 195 GLN A O 1
ATOM 1566 N N . GLU A 1 196 ? 7.179 -6.660 11.903 1.00 90.38 196 GLU A N 1
ATOM 1567 C CA . GLU A 1 196 ? 6.697 -5.329 11.531 1.00 90.38 196 GLU A CA 1
ATOM 1568 C C . GLU A 1 196 ? 6.374 -5.236 10.037 1.00 90.38 196 GLU A C 1
ATOM 1570 O O . GLU A 1 196 ? 5.341 -4.666 9.684 1.00 90.38 196 GLU A O 1
ATOM 1575 N N . VAL A 1 197 ? 7.171 -5.862 9.165 1.00 90.81 197 VAL A N 1
ATOM 1576 C CA . VAL A 1 197 ? 6.854 -5.981 7.735 1.00 90.81 197 VAL A CA 1
ATOM 1577 C C . VAL A 1 197 ? 5.546 -6.747 7.526 1.00 90.81 197 VAL A C 1
ATOM 1579 O O . VAL A 1 197 ? 4.639 -6.240 6.868 1.00 90.81 197 VAL A O 1
ATOM 1582 N N . ARG A 1 198 ? 5.392 -7.932 8.127 1.00 91.56 198 ARG A N 1
ATOM 1583 C CA . ARG A 1 198 ? 4.173 -8.756 8.015 1.00 91.56 198 ARG A CA 1
ATOM 1584 C C . ARG A 1 198 ? 2.935 -7.994 8.490 1.00 91.56 198 ARG A C 1
ATOM 1586 O O . ARG A 1 198 ? 1.909 -7.957 7.805 1.00 91.56 198 ARG A O 1
ATOM 1593 N N . LYS A 1 199 ? 3.043 -7.324 9.639 1.00 89.62 199 LYS A N 1
ATOM 1594 C CA . LYS A 1 199 ? 1.992 -6.453 10.175 1.00 89.62 199 LYS A CA 1
ATOM 1595 C C . LYS A 1 199 ? 1.667 -5.328 9.198 1.00 89.62 199 LYS A C 1
ATOM 1597 O O . LYS A 1 199 ? 0.495 -5.093 8.909 1.00 89.62 199 LYS A O 1
ATOM 1602 N N . ALA A 1 200 ? 2.681 -4.665 8.654 1.00 90.00 200 ALA A N 1
ATOM 1603 C CA . ALA A 1 200 ? 2.490 -3.563 7.731 1.00 90.00 200 ALA A CA 1
ATOM 1604 C C . ALA A 1 200 ? 1.805 -3.993 6.427 1.00 90.00 200 ALA A C 1
ATOM 1606 O O . ALA A 1 200 ? 0.856 -3.337 5.989 1.00 90.00 200 ALA A O 1
ATOM 1607 N N . VAL A 1 201 ? 2.218 -5.125 5.850 1.00 91.88 201 VAL A N 1
ATOM 1608 C CA . VAL A 1 201 ? 1.588 -5.692 4.652 1.00 91.88 201 VAL A CA 1
ATOM 1609 C C . VAL A 1 201 ? 0.124 -6.042 4.900 1.00 91.88 201 VAL A C 1
ATOM 1611 O O . VAL A 1 201 ? -0.707 -5.788 4.030 1.00 91.88 201 VAL A O 1
ATOM 1614 N N . SER A 1 202 ? -0.233 -6.537 6.089 1.00 89.38 202 SER A N 1
ATOM 1615 C CA . SER A 1 202 ? -1.636 -6.843 6.409 1.00 89.38 202 SER A CA 1
ATOM 1616 C C . SER A 1 202 ? -2.553 -5.617 6.291 1.00 89.38 202 SER A C 1
ATOM 1618 O O . SER A 1 202 ? -3.681 -5.727 5.807 1.00 89.38 202 SER A O 1
ATOM 1620 N N . TYR A 1 203 ? -2.053 -4.426 6.644 1.00 89.44 203 TYR A N 1
ATOM 1621 C CA . TYR A 1 203 ? -2.794 -3.178 6.464 1.00 89.44 203 TYR A CA 1
ATOM 1622 C C . TYR A 1 203 ? -2.942 -2.830 4.986 1.00 89.44 203 TYR A C 1
ATOM 1624 O O . TYR A 1 203 ? -4.018 -2.416 4.575 1.00 89.44 203 TYR A O 1
ATOM 1632 N N . MET A 1 204 ? -1.894 -3.028 4.182 1.00 91.38 204 MET A N 1
ATOM 1633 C CA . MET A 1 204 ? -1.914 -2.772 2.736 1.00 91.38 204 MET A CA 1
ATOM 1634 C C . MET A 1 204 ? -2.883 -3.713 2.008 1.00 91.38 204 MET A C 1
ATOM 1636 O O . MET A 1 204 ? -3.643 -3.276 1.143 1.00 91.38 204 MET A O 1
ATOM 1640 N N . ALA A 1 205 ? -2.906 -4.990 2.394 1.00 91.38 205 ALA A N 1
ATOM 1641 C CA . ALA A 1 205 ? -3.807 -5.989 1.833 1.00 91.38 205 ALA A CA 1
ATOM 1642 C C . ALA A 1 205 ? -5.282 -5.621 2.051 1.00 91.38 205 ALA A C 1
ATOM 1644 O O . ALA A 1 205 ? -6.086 -5.768 1.132 1.00 91.38 205 ALA A O 1
ATOM 1645 N N . LEU A 1 206 ? -5.627 -5.057 3.218 1.00 89.62 206 LEU A N 1
ATOM 1646 C CA . LEU A 1 206 ? -6.997 -4.637 3.533 1.00 89.62 206 LEU A CA 1
ATOM 1647 C C . LEU A 1 206 ? -7.571 -3.648 2.506 1.00 89.62 206 LEU A C 1
ATOM 1649 O O . LEU A 1 206 ? -8.757 -3.726 2.193 1.00 89.62 206 LEU A O 1
ATOM 1653 N N . PHE A 1 207 ? -6.747 -2.747 1.958 1.00 89.56 207 PHE A N 1
ATOM 1654 C CA . PHE A 1 207 ? -7.207 -1.770 0.964 1.00 89.56 207 PHE A CA 1
ATOM 1655 C C . PHE A 1 207 ? -7.627 -2.423 -0.356 1.00 89.56 207 PHE A C 1
ATOM 1657 O O . PHE A 1 207 ? -8.501 -1.897 -1.029 1.00 89.56 207 PHE A O 1
ATOM 1664 N N . GLY A 1 208 ? -7.088 -3.594 -0.701 1.00 85.00 208 GLY A N 1
ATOM 1665 C CA . GLY A 1 208 ? -7.480 -4.326 -1.913 1.00 85.00 208 GLY A CA 1
ATOM 1666 C C . GLY A 1 208 ? -8.881 -4.930 -1.835 1.00 85.00 208 GLY A C 1
ATOM 1667 O O . GLY A 1 208 ? -9.440 -5.317 -2.854 1.00 85.00 208 GLY A O 1
ATOM 1668 N N . CYS A 1 209 ? -9.451 -4.998 -0.630 1.00 83.75 209 CYS A N 1
ATOM 1669 C CA . CYS A 1 209 ? -10.803 -5.490 -0.384 1.00 83.75 209 CYS A CA 1
ATOM 1670 C C . CYS A 1 209 ? -11.846 -4.364 -0.333 1.00 83.75 209 CYS A C 1
ATOM 1672 O O . CYS A 1 209 ? -13.018 -4.640 -0.069 1.00 83.75 209 CYS A O 1
ATOM 1674 N N . LEU A 1 210 ? -11.438 -3.103 -0.502 1.00 85.44 210 LEU A N 1
ATOM 1675 C CA . LEU A 1 210 ? -12.369 -1.982 -0.527 1.00 85.44 210 LEU A CA 1
ATOM 1676 C C . LEU A 1 210 ? -13.039 -1.927 -1.900 1.00 85.44 210 LEU A C 1
ATOM 1678 O O . LEU A 1 210 ? -12.372 -1.901 -2.931 1.00 85.44 210 LEU A O 1
ATOM 1682 N N . THR A 1 211 ? -14.368 -1.940 -1.900 1.00 70.50 211 THR A N 1
ATOM 1683 C CA . THR A 1 211 ? -15.165 -1.682 -3.097 1.00 70.50 211 THR A CA 1
ATOM 1684 C C . THR A 1 211 ? -15.153 -0.185 -3.390 1.00 70.50 211 THR A C 1
ATOM 1686 O O . THR A 1 211 ? -15.274 0.615 -2.459 1.00 70.50 211 THR A O 1
ATOM 1689 N N . GLU A 1 212 ? -15.004 0.175 -4.664 1.00 64.12 212 GLU A N 1
ATOM 1690 C CA . GLU A 1 212 ? -15.076 1.550 -5.179 1.00 64.12 212 GLU A CA 1
ATOM 1691 C C . GLU A 1 212 ? -16.152 1.675 -6.252 1.00 64.12 212 GLU A C 1
ATOM 1693 O O . GLU A 1 212 ? -16.334 0.693 -7.012 1.00 64.12 212 GLU A O 1
#

Radius of gyration: 18.78 Å; chains: 1; bounding box: 48×34×51 Å

Sequence (212 aa):
MREDREFLEKARSLVKEENGMHFLEGNVLKTQGGHRIEHESRALLEAIAFEKITTKRLSAKYFGIFSAYCTYRDFALSTELTDVVLDELLETLKIKSNAHQSPGLRDMFVRVQEHLWGHEIWRNGLLVPAAQARFDLALAMSSLTRSQRTQFILMNGMHGGPVFLCLAVIHGFCTFEEYTDAISAPYQADSLEEQEVRKAVSYMALFGCLTE